Protein AF-0000000074070968 (afdb_homodimer)

Organism: Necator americanus (NCBI:txid51031)

Secondary structure (DSSP, 8-state):
---THHHHHHTS---HHHHHHHHHHT--STT-EEEHHHHHTT--HHHHHHHHHHHHHHHHTTSEEEEEEEEEPTTS-EEEEEEEEE-----TTTHHHHTTT-/---TTSTTGGGS---HHHHHHHHHHT--STT-EEEHHHHHTT--HHHHHHHHHHHHHHHHTTSEEEEEEEEEPTTS-EEEEEEEEE-----TTTHHHHHHH-

InterPro domains:
  IPR031737 Condensin-2 complex subunit H2, C-terminal [PF16858] (2-96)
  IPR031739 Condensin-2 complex subunit H2 [PTHR14324] (1-96)

Structure (mmCIF, N/CA/C/O backbone):
data_AF-0000000074070968-model_v1
#
loop_
_entity.id
_entity.type
_entity.pdbx_description
1 polymer 'Condensin-2 complex subunit H2 C-terminal domain-containing protein'
#
loop_
_atom_site.group_PDB
_atom_site.id
_atom_site.type_symbol
_atom_site.label_atom_id
_atom_site.label_alt_id
_atom_site.label_comp_id
_atom_site.label_asym_id
_atom_site.label_entity_id
_atom_site.label_seq_id
_atom_site.pdbx_PDB_ins_code
_atom_site.Cartn_x
_atom_site.Cartn_y
_atom_site.Cartn_z
_atom_site.occupancy
_atom_site.B_iso_or_equiv
_atom_site.auth_seq_id
_atom_site.auth_comp_id
_atom_site.auth_asym_id
_atom_site.auth_atom_id
_atom_site.pdbx_PDB_model_num
ATOM 1 N N . MET A 1 1 ? -12.898 3.393 -34.844 1 26.34 1 MET A N 1
ATOM 2 C CA . MET A 1 1 ? -13.328 2.547 -33.719 1 26.34 1 MET A CA 1
ATOM 3 C C . MET A 1 1 ? -12.344 2.633 -32.562 1 26.34 1 MET A C 1
ATOM 5 O O . MET A 1 1 ? -11.148 2.396 -32.75 1 26.34 1 MET A O 1
ATOM 9 N N . MET A 1 2 ? -12.32 3.494 -31.719 1 33.62 2 MET A N 1
ATOM 10 C CA . MET A 1 2 ? -11.414 3.818 -30.625 1 33.62 2 MET A CA 1
ATOM 11 C C . MET A 1 2 ? -11.266 2.633 -29.672 1 33.62 2 MET A C 1
ATOM 13 O O . MET A 1 2 ? -12.258 2.016 -29.281 1 33.62 2 MET A O 1
ATOM 17 N N . PRO A 1 3 ? -10.109 1.952 -29.594 1 37.28 3 PRO A N 1
ATOM 18 C CA . PRO A 1 3 ? -9.922 0.62 -29.016 1 37.28 3 PRO A CA 1
ATOM 19 C C . PRO A 1 3 ? -10.625 0.454 -27.672 1 37.28 3 PRO A C 1
ATOM 21 O O . PRO A 1 3 ? -10.453 1.28 -26.781 1 37.28 3 PRO A O 1
ATOM 24 N N . ILE A 1 4 ? -11.906 0.021 -27.469 1 40.94 4 ILE A N 1
ATOM 25 C CA . ILE A 1 4 ? -12.875 -0.498 -26.516 1 40.94 4 ILE A CA 1
ATOM 26 C C . ILE A 1 4 ? -12.156 -1.315 -2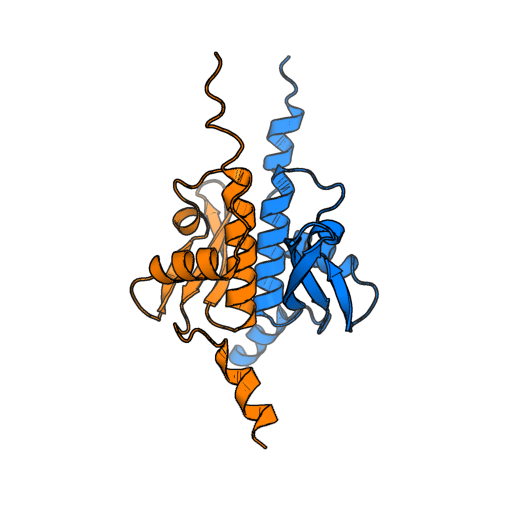5.438 1 40.94 4 ILE A C 1
ATOM 28 O O . ILE A 1 4 ? -12.711 -1.569 -24.375 1 40.94 4 ILE A O 1
ATOM 32 N N . LEU A 1 5 ? -11.031 -1.895 -25.781 1 39.75 5 LEU A N 1
ATOM 33 C CA . LEU A 1 5 ? -10.297 -2.811 -24.906 1 39.75 5 LEU A CA 1
ATOM 34 C C . LEU A 1 5 ? -9.859 -2.111 -23.625 1 39.75 5 LEU A C 1
ATOM 36 O O . LEU A 1 5 ? -9.727 -2.75 -22.578 1 39.75 5 LEU A O 1
ATOM 40 N N . GLU A 1 6 ? -9.422 -0.941 -23.734 1 42.16 6 GLU A N 1
ATOM 41 C CA . GLU A 1 6 ? -8.859 -0.286 -22.562 1 42.16 6 GLU A CA 1
ATOM 42 C C . GLU A 1 6 ? -9.906 -0.095 -21.484 1 42.16 6 GLU A C 1
ATOM 44 O O . GLU A 1 6 ? -9.57 0.005 -20.297 1 42.16 6 GLU A O 1
ATOM 49 N N . GLU A 1 7 ? -11.062 0.224 -21.75 1 42.75 7 GLU A N 1
ATOM 50 C CA . GLU A 1 7 ? -12.211 0.485 -20.891 1 42.75 7 GLU A CA 1
ATOM 51 C C . GLU A 1 7 ? -12.602 -0.761 -20.094 1 42.75 7 GLU A C 1
ATOM 53 O O . GLU A 1 7 ? -13.008 -0.664 -18.938 1 42.75 7 GLU A O 1
ATOM 58 N N . GLU A 1 8 ? -12.789 -1.863 -20.797 1 45.06 8 GLU A N 1
ATOM 59 C CA . GLU A 1 8 ? -13.266 -3.084 -20.156 1 45.06 8 GLU A CA 1
ATOM 60 C C . GLU A 1 8 ? -12.359 -3.494 -19.016 1 45.06 8 GLU A C 1
ATOM 62 O O . GLU A 1 8 ? -12.805 -4.129 -18.047 1 45.06 8 GLU A O 1
ATOM 67 N N . GLU A 1 9 ? -11.133 -3.371 -19.297 1 45.94 9 GLU A N 1
ATOM 68 C CA . GLU A 1 9 ? -10.109 -3.877 -18.406 1 45.94 9 GLU A CA 1
ATOM 69 C C . GLU A 1 9 ? -10.203 -3.217 -17.031 1 45.94 9 GLU A C 1
ATOM 71 O O . GLU A 1 9 ? -9.93 -3.852 -16.016 1 45.94 9 GLU A O 1
ATOM 76 N N . THR A 1 10 ? -10.422 -1.951 -17.047 1 49.44 10 THR A N 1
ATOM 77 C CA . THR A 1 10 ? -10.648 -1.318 -15.758 1 49.44 10 THR A CA 1
ATOM 78 C C . THR A 1 10 ? -11.898 -1.882 -15.086 1 49.44 10 THR A C 1
ATOM 80 O O . THR A 1 10 ? -12.109 -1.687 -13.891 1 49.44 10 THR A O 1
ATOM 83 N N . ARG A 1 11 ? -12.836 -2.404 -15.93 1 47.78 11 ARG A N 1
ATOM 84 C CA . ARG A 1 11 ? -14.117 -2.902 -15.445 1 47.78 11 ARG A CA 1
ATOM 85 C C . ARG A 1 11 ? -13.938 -4.156 -14.602 1 47.78 11 ARG A C 1
ATOM 87 O O . ARG A 1 11 ? -14.914 -4.738 -14.125 1 47.78 11 ARG A O 1
ATOM 94 N N . LYS A 1 12 ? -12.875 -4.797 -14.844 1 53.19 12 LYS A N 1
ATOM 95 C CA . LYS A 1 12 ? -12.867 -5.984 -13.992 1 53.19 12 LYS A CA 1
ATOM 96 C C . LYS A 1 12 ? -13.086 -5.617 -12.531 1 53.19 12 LYS A C 1
ATOM 98 O O . LYS A 1 12 ? -12.5 -4.652 -12.031 1 53.19 12 LYS A O 1
ATOM 103 N N . GLU A 1 13 ? -14.219 -6.02 -12.117 1 64.19 13 GLU A N 1
ATOM 104 C CA . GLU A 1 13 ? -14.539 -5.977 -10.695 1 64.19 13 GLU A CA 1
ATOM 105 C C . GLU A 1 13 ? -13.281 -6.117 -9.844 1 64.19 13 GLU A C 1
ATOM 107 O O . GLU A 1 13 ? -12.414 -6.941 -10.141 1 64.19 13 GLU A O 1
ATOM 112 N N . PHE A 1 14 ? -12.859 -5.004 -9.414 1 74.19 14 PHE A N 1
ATOM 113 C CA . PHE A 1 14 ? -11.719 -5.016 -8.508 1 74.19 14 PHE A CA 1
ATOM 114 C C . PHE A 1 14 ? -11.984 -5.918 -7.312 1 74.19 14 PHE A C 1
ATOM 116 O O . PHE A 1 14 ? -12.938 -5.691 -6.562 1 74.19 14 PHE A O 1
ATOM 123 N N . ASP A 1 15 ? -11.359 -7.148 -7.418 1 81.06 15 ASP A N 1
ATOM 124 C CA . ASP A 1 15 ? -11.383 -8.062 -6.281 1 81.06 15 ASP A CA 1
ATOM 125 C C . ASP A 1 15 ? -10.031 -8.078 -5.562 1 81.06 15 ASP A C 1
ATOM 127 O O . ASP A 1 15 ? -9.047 -8.602 -6.09 1 81.06 15 ASP A O 1
ATOM 131 N N . ILE A 1 16 ? -9.93 -7.52 -4.383 1 83.81 16 ILE A N 1
ATOM 132 C CA . ILE A 1 16 ? -8.695 -7.375 -3.629 1 83.81 16 ILE A CA 1
ATOM 133 C C . ILE A 1 16 ? -8.172 -8.75 -3.215 1 83.81 16 ILE A C 1
ATOM 135 O O . ILE A 1 16 ? -6.973 -8.922 -2.98 1 83.81 16 ILE A O 1
ATOM 139 N N . HIS A 1 17 ? -9.062 -9.742 -3.127 1 84.19 17 HIS A N 1
ATOM 140 C CA . HIS A 1 17 ? -8.625 -11.086 -2.764 1 84.19 17 HIS A CA 1
ATOM 141 C C . HIS A 1 17 ? -7.863 -11.75 -3.91 1 84.19 17 HIS A C 1
ATOM 143 O O . HIS A 1 17 ? -6.879 -12.461 -3.684 1 84.19 17 HIS A O 1
ATOM 149 N N . GLU A 1 18 ? -8.383 -11.453 -5.07 1 87.88 18 GLU A N 1
ATOM 150 C CA . GLU A 1 18 ? -7.695 -12 -6.238 1 87.88 18 GLU A CA 1
ATOM 151 C C . GLU A 1 18 ? -6.281 -11.438 -6.355 1 87.88 18 GLU A C 1
ATOM 153 O O . GLU A 1 18 ? -5.324 -12.188 -6.562 1 87.88 18 GLU A O 1
ATOM 158 N N . TYR A 1 19 ? -6.168 -10.164 -6.285 1 90.06 19 TYR A N 1
ATOM 159 C CA . TYR A 1 19 ? -4.859 -9.523 -6.344 1 90.06 19 TYR A CA 1
ATOM 160 C C . TYR A 1 19 ? -3.975 -9.984 -5.195 1 90.06 19 TYR A C 1
ATOM 162 O O . TYR A 1 19 ? -2.77 -10.18 -5.371 1 90.06 19 TYR A O 1
ATOM 170 N N . GLY A 1 20 ? -4.582 -10.148 -4.008 1 91.81 20 GLY A N 1
ATOM 171 C CA . GLY A 1 20 ? -3.846 -10.68 -2.873 1 91.81 20 GLY A CA 1
ATOM 172 C C . GLY A 1 20 ? -3.291 -12.07 -3.117 1 91.81 20 GLY A C 1
ATOM 173 O O . GLY A 1 20 ? -2.135 -12.352 -2.793 1 91.81 20 GLY A O 1
ATOM 174 N N . ASP A 1 21 ? -4.137 -12.867 -3.711 1 91.94 21 ASP A N 1
ATOM 175 C CA . ASP A 1 21 ? -3.717 -14.227 -4.043 1 91.94 21 ASP A CA 1
ATOM 176 C C . ASP A 1 21 ? -2.553 -14.219 -5.027 1 91.94 21 ASP A C 1
ATOM 178 O O . ASP A 1 21 ? -1.603 -14.992 -4.883 1 91.94 21 ASP A O 1
ATOM 182 N N . GLU A 1 22 ? -2.682 -13.352 -5.969 1 92.75 22 GLU A N 1
ATOM 183 C CA . GLU A 1 22 ? -1.611 -13.234 -6.953 1 92.75 22 GLU A CA 1
ATOM 184 C C . GLU A 1 22 ? -0.299 -12.812 -6.301 1 92.75 22 GLU A C 1
ATOM 186 O O . GLU A 1 22 ? 0.757 -13.375 -6.594 1 92.75 22 GLU A O 1
ATOM 191 N N . LEU A 1 23 ? -0.361 -11.859 -5.445 1 94.31 23 LEU A N 1
ATOM 192 C CA . LEU A 1 23 ? 0.825 -11.391 -4.734 1 94.31 23 LEU A CA 1
ATOM 193 C C . LEU A 1 23 ? 1.435 -12.516 -3.9 1 94.31 23 LEU A C 1
ATOM 195 O O . LEU A 1 23 ? 2.65 -12.719 -3.922 1 94.31 23 LEU A O 1
ATOM 199 N N . LEU A 1 24 ? 0.559 -13.203 -3.223 1 94.44 24 LEU A N 1
ATOM 200 C CA . LEU A 1 24 ? 1.008 -14.305 -2.379 1 94.44 24 LEU A CA 1
ATOM 201 C C . LEU A 1 24 ? 1.73 -15.367 -3.207 1 94.44 24 LEU A C 1
ATOM 203 O O . LEU A 1 24 ? 2.756 -15.898 -2.779 1 94.44 24 LEU A O 1
ATOM 207 N N . ASN A 1 25 ? 1.224 -15.547 -4.367 1 94.62 25 ASN A N 1
ATOM 208 C CA . ASN A 1 25 ? 1.761 -16.578 -5.242 1 94.62 25 ASN A CA 1
ATOM 209 C C . ASN A 1 25 ? 3.105 -16.172 -5.836 1 94.62 25 ASN A C 1
ATOM 211 O O . ASN A 1 25 ? 3.83 -17.016 -6.371 1 94.62 25 ASN A O 1
ATOM 215 N N . MET A 1 26 ? 3.428 -14.961 -5.758 1 95 26 MET A N 1
ATOM 216 C CA . MET A 1 26 ? 4.723 -14.492 -6.242 1 95 26 MET A CA 1
ATOM 217 C C . MET A 1 26 ? 5.84 -14.898 -5.289 1 95 26 MET A C 1
ATOM 219 O O . MET A 1 26 ? 7.016 -14.883 -5.66 1 95 26 MET A O 1
ATOM 223 N N . PHE A 1 27 ? 5.402 -15.172 -4.129 1 95.88 27 PHE A N 1
ATOM 224 C CA . PHE A 1 27 ? 6.363 -15.672 -3.152 1 95.88 27 PHE A CA 1
ATOM 225 C C . PHE A 1 27 ? 6.414 -17.188 -3.17 1 95.88 27 PHE A C 1
ATOM 227 O O . PHE A 1 27 ? 5.375 -17.859 -3.24 1 95.88 27 PHE A O 1
ATOM 234 N N . LYS A 1 28 ? 7.57 -17.719 -3.088 1 95.5 28 LYS A N 1
ATOM 235 C CA . LYS A 1 28 ? 7.734 -19.172 -3.141 1 95.5 28 LYS A CA 1
ATOM 236 C C . LYS A 1 28 ? 7.605 -19.781 -1.75 1 95.5 28 LYS A C 1
ATOM 238 O O . LYS A 1 28 ? 7.043 -20.875 -1.597 1 95.5 28 LYS A O 1
ATOM 243 N N . GLU A 1 29 ? 8.203 -19.078 -0.77 1 95.62 29 GLU A N 1
ATOM 244 C CA . GLU A 1 29 ? 8.195 -19.594 0.593 1 95.62 29 GLU A CA 1
ATOM 245 C C . GLU A 1 29 ? 8.156 -18.469 1.619 1 95.62 29 GLU A C 1
ATOM 247 O O . GLU A 1 29 ? 8.523 -17.328 1.314 1 95.62 29 GLU A O 1
ATOM 252 N N . VAL A 1 30 ? 7.652 -18.875 2.789 1 94.75 30 VAL A N 1
ATOM 253 C CA . VAL A 1 30 ? 7.652 -17.953 3.914 1 94.75 30 VAL A CA 1
ATOM 254 C C . VAL A 1 30 ? 9.078 -17.5 4.215 1 94.75 30 VAL A C 1
ATOM 256 O O . VAL A 1 30 ? 10.008 -18.312 4.211 1 94.75 30 VAL A O 1
ATOM 259 N N . GLY A 1 31 ? 9.297 -16.203 4.438 1 96.62 31 GLY A N 1
ATOM 260 C CA . GLY A 1 31 ? 10.617 -15.648 4.684 1 96.62 31 GLY A CA 1
ATOM 261 C C . GLY A 1 31 ? 11.258 -15.039 3.447 1 96.62 31 GLY A C 1
ATOM 262 O O . GLY A 1 31 ? 12.266 -14.352 3.539 1 96.62 31 GLY A O 1
ATOM 263 N N . GLU A 1 32 ? 10.695 -15.375 2.336 1 97.62 32 GLU A N 1
ATOM 264 C CA . GLU A 1 32 ? 11.211 -14.82 1.089 1 97.62 32 GLU A CA 1
ATOM 265 C C . GLU A 1 32 ? 11.023 -13.305 1.036 1 97.62 32 GLU A C 1
ATOM 267 O O . GLU A 1 32 ? 9.984 -12.789 1.455 1 97.62 32 GLU A O 1
ATOM 272 N N . VAL A 1 33 ? 12.062 -12.648 0.551 1 97 33 VAL A N 1
ATOM 273 C CA . VAL A 1 33 ? 12.039 -11.195 0.463 1 97 33 VAL A CA 1
ATOM 274 C C . VAL A 1 33 ? 12.008 -10.766 -1.002 1 97 33 VAL A C 1
ATOM 276 O O . VAL A 1 33 ? 12.758 -11.297 -1.826 1 97 33 VAL A O 1
ATOM 279 N N . LYS A 1 34 ? 11.148 -9.852 -1.351 1 96.56 34 LYS A N 1
ATOM 280 C CA . LYS A 1 34 ? 11.07 -9.234 -2.672 1 96.56 34 LYS A CA 1
ATOM 281 C C . LYS A 1 34 ? 10.906 -7.719 -2.564 1 96.56 34 LYS A C 1
ATOM 283 O O . LYS A 1 34 ? 10.398 -7.215 -1.563 1 96.56 34 LYS A O 1
ATOM 288 N N . THR A 1 35 ? 11.375 -7.102 -3.59 1 93.75 35 THR A N 1
ATOM 289 C CA . THR A 1 35 ? 11.164 -5.656 -3.633 1 93.75 35 THR A CA 1
ATOM 290 C C . THR A 1 35 ? 9.812 -5.324 -4.266 1 93.75 35 THR A C 1
ATOM 292 O O . THR A 1 35 ? 9.258 -6.133 -5.012 1 93.75 35 THR A O 1
ATOM 295 N N . ILE A 1 36 ? 9.359 -4.129 -3.971 1 92.56 36 ILE A N 1
ATOM 296 C CA . ILE A 1 36 ? 8.109 -3.68 -4.578 1 92.56 36 ILE A CA 1
ATOM 297 C C . ILE A 1 36 ? 8.258 -3.637 -6.098 1 92.56 36 ILE A C 1
ATOM 299 O O . ILE A 1 36 ? 7.32 -3.949 -6.832 1 92.56 36 ILE A O 1
ATOM 303 N N . ASP A 1 37 ? 9.43 -3.32 -6.555 1 89.94 37 ASP A N 1
ATOM 304 C CA . ASP A 1 37 ? 9.688 -3.283 -7.988 1 89.94 37 ASP A CA 1
ATOM 305 C C . ASP A 1 37 ? 9.508 -4.664 -8.617 1 89.94 37 ASP A C 1
ATOM 307 O O . ASP A 1 37 ? 8.945 -4.793 -9.703 1 89.94 37 ASP A O 1
ATOM 311 N N . GLU A 1 38 ? 10 -5.672 -7.98 1 93.81 38 GLU A N 1
ATOM 312 C CA . GLU A 1 38 ? 9.859 -7.047 -8.453 1 93.81 38 GLU A CA 1
ATOM 313 C C . GLU A 1 38 ? 8.398 -7.48 -8.453 1 93.81 38 GLU A C 1
ATOM 315 O O . GLU A 1 38 ? 7.945 -8.148 -9.391 1 93.81 38 GLU A O 1
ATOM 320 N N . LEU A 1 39 ? 7.684 -7.07 -7.457 1 94.81 39 LEU A N 1
ATOM 321 C CA . LEU A 1 39 ? 6.289 -7.461 -7.312 1 94.81 39 LEU A CA 1
ATOM 322 C C . LEU A 1 39 ? 5.418 -6.781 -8.367 1 94.81 39 LEU A C 1
ATOM 324 O O . LEU A 1 39 ? 4.422 -7.352 -8.812 1 94.81 39 LEU A O 1
ATOM 328 N N . MET A 1 40 ? 5.875 -5.582 -8.82 1 93.5 40 MET A N 1
ATOM 329 C CA . MET A 1 40 ? 5.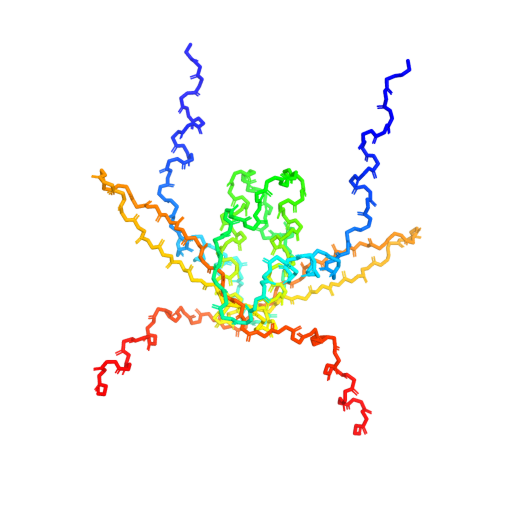078 -4.809 -9.773 1 93.5 40 MET A CA 1
ATOM 330 C C . MET A 1 40 ? 5.594 -5 -11.195 1 93.5 40 MET A C 1
ATOM 332 O O . MET A 1 40 ? 5.055 -4.414 -12.133 1 93.5 40 MET A O 1
ATOM 336 N N . GLU A 1 41 ? 6.547 -5.789 -11.359 1 92.94 41 GLU A N 1
ATOM 337 C CA . GLU A 1 41 ? 7.176 -5.949 -12.664 1 92.94 41 GLU A CA 1
ATOM 338 C C . GLU A 1 41 ? 6.191 -6.531 -13.68 1 92.94 41 GLU A C 1
ATOM 340 O O . GLU A 1 41 ? 5.508 -7.516 -13.398 1 92.94 41 GLU A O 1
ATOM 345 N N . GLY A 1 42 ? 6.09 -5.848 -14.844 1 90.19 42 GLY A N 1
ATOM 346 C CA . GLY A 1 42 ? 5.297 -6.371 -15.945 1 90.19 42 GLY A CA 1
ATOM 347 C C . GLY A 1 42 ? 3.812 -6.098 -15.789 1 90.19 42 GLY A C 1
ATOM 348 O O . GLY A 1 42 ? 3.006 -6.543 -16.609 1 90.19 42 GLY A O 1
ATOM 349 N N . ARG A 1 43 ? 3.424 -5.375 -14.812 1 87.94 43 ARG A N 1
ATOM 350 C CA . ARG A 1 43 ? 2.01 -5.09 -14.578 1 87.94 43 ARG A CA 1
ATOM 351 C C . ARG A 1 43 ? 1.591 -3.801 -15.281 1 87.94 43 ARG A C 1
ATOM 353 O O . ARG A 1 43 ? 2.406 -2.896 -15.469 1 87.94 43 ARG A O 1
ATOM 360 N N . LYS A 1 44 ? 0.405 -3.824 -15.562 1 86.19 44 LYS A N 1
ATOM 361 C CA . LYS A 1 44 ? -0.14 -2.609 -16.156 1 86.19 44 LYS A CA 1
ATOM 362 C C . LYS A 1 44 ? -0.24 -1.486 -15.133 1 86.19 44 LYS A C 1
ATOM 364 O O . LYS A 1 44 ? -0.488 -1.741 -13.953 1 86.19 44 LYS A O 1
ATOM 369 N N . ARG A 1 45 ? -0.08 -0.337 -15.547 1 81.19 45 ARG A N 1
ATOM 370 C CA . ARG A 1 45 ? -0.063 0.842 -14.688 1 81.19 45 ARG A CA 1
ATOM 371 C C . ARG A 1 45 ? -1.329 0.919 -13.836 1 81.19 45 ARG A C 1
ATOM 373 O O . ARG A 1 45 ? -1.273 1.271 -12.656 1 81.19 45 ARG A O 1
ATOM 380 N N . TYR A 1 46 ? -2.445 0.548 -14.5 1 79.12 46 TYR A N 1
ATOM 381 C CA . TYR A 1 46 ? -3.707 0.683 -13.781 1 79.12 46 TYR A CA 1
ATOM 382 C C . TYR A 1 46 ? -3.854 -0.408 -12.727 1 79.12 46 TYR A C 1
ATOM 384 O O . TYR A 1 46 ? -4.676 -0.294 -11.812 1 79.12 46 TYR A O 1
ATOM 392 N N . GLU A 1 47 ? -3.023 -1.426 -12.8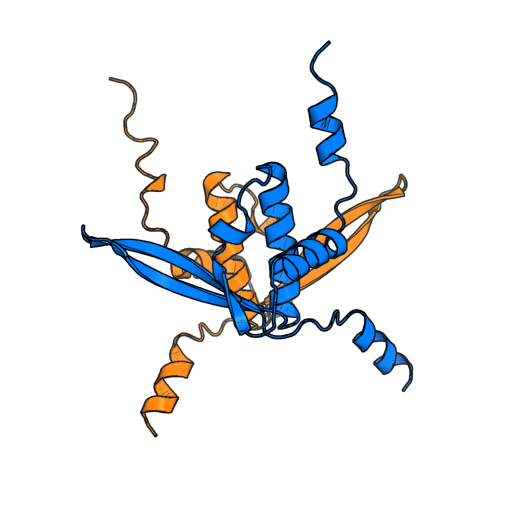12 1 86.5 47 GLU A N 1
ATOM 393 C CA . GLU A 1 47 ? -3.082 -2.529 -11.852 1 86.5 47 GLU A CA 1
ATOM 394 C C . GLU A 1 47 ? -2.193 -2.26 -10.641 1 86.5 47 GLU A C 1
ATOM 396 O O . GLU A 1 47 ? -2.377 -2.863 -9.586 1 86.5 47 GLU A O 1
ATOM 401 N N . ILE A 1 48 ? -1.332 -1.364 -10.828 1 88.75 48 ILE A N 1
ATOM 402 C CA . ILE A 1 48 ? -0.332 -1.114 -9.797 1 88.75 48 ILE A CA 1
ATOM 403 C C . ILE A 1 48 ? -1.022 -0.688 -8.5 1 88.75 48 ILE A C 1
ATOM 405 O O . ILE A 1 48 ? -0.744 -1.235 -7.43 1 88.75 48 ILE A O 1
ATOM 409 N N . SER A 1 49 ? -1.953 0.195 -8.562 1 88.38 49 SER A N 1
ATOM 410 C CA . SER A 1 49 ? -2.658 0.644 -7.363 1 88.38 49 SER A CA 1
ATOM 411 C C . SER A 1 49 ? -3.447 -0.496 -6.727 1 88.38 49 SER A C 1
ATOM 413 O O . SER A 1 49 ? -3.559 -0.57 -5.5 1 88.38 49 SER A O 1
ATOM 415 N N . ARG A 1 50 ? -3.938 -1.411 -7.625 1 87.25 50 ARG A N 1
ATOM 416 C CA . ARG A 1 50 ? -4.684 -2.564 -7.133 1 87.25 50 ARG A CA 1
ATOM 417 C C . ARG A 1 50 ? -3.779 -3.51 -6.348 1 87.25 50 ARG A C 1
ATOM 419 O O . ARG A 1 50 ? -4.156 -3.996 -5.281 1 87.25 50 ARG A O 1
ATOM 426 N N . TYR A 1 51 ? -2.627 -3.682 -6.793 1 91.62 51 TYR A N 1
ATOM 427 C CA . TYR A 1 51 ? -1.65 -4.516 -6.105 1 91.62 51 TYR A CA 1
ATOM 428 C C . TYR A 1 51 ? -1.203 -3.871 -4.801 1 91.62 51 TYR A C 1
ATOM 430 O O . TYR A 1 51 ? -1.03 -4.555 -3.787 1 91.62 51 TYR A O 1
ATOM 438 N N . PHE A 1 52 ? -1.106 -2.635 -4.836 1 91.94 52 PHE A N 1
ATOM 439 C CA . PHE A 1 52 ? -0.751 -1.932 -3.609 1 91.94 52 PHE A CA 1
ATOM 440 C C . PHE A 1 52 ? -1.849 -2.082 -2.564 1 91.94 52 PHE A C 1
ATOM 442 O O . PHE A 1 52 ? -1.565 -2.332 -1.391 1 91.94 52 PHE A O 1
ATOM 449 N N . LEU A 1 53 ? -3.1 -1.965 -2.969 1 90.5 53 LEU A N 1
ATOM 450 C CA . LEU A 1 53 ? -4.223 -2.141 -2.055 1 90.5 53 LEU A CA 1
ATOM 451 C C . LEU A 1 53 ? -4.227 -3.545 -1.461 1 90.5 53 LEU A C 1
ATOM 453 O O . LEU A 1 53 ? -4.445 -3.715 -0.259 1 90.5 53 LEU A O 1
ATOM 457 N N . ALA A 1 54 ? -3.955 -4.457 -2.301 1 93.06 54 ALA A N 1
ATOM 458 C CA . ALA A 1 54 ? -3.869 -5.84 -1.838 1 93.06 54 ALA A CA 1
ATOM 459 C C . ALA A 1 54 ? -2.719 -6.016 -0.849 1 93.06 54 ALA A C 1
ATOM 461 O O . ALA A 1 54 ? -2.871 -6.684 0.175 1 93.06 54 ALA A O 1
ATOM 462 N N . CYS A 1 55 ? -1.598 -5.406 -1.101 1 94.88 55 CYS A N 1
ATOM 463 C CA . CYS A 1 55 ? -0.443 -5.469 -0.213 1 94.88 55 CYS A CA 1
ATOM 464 C C . CYS A 1 55 ? -0.763 -4.848 1.142 1 94.88 55 CYS A C 1
ATOM 466 O O . CYS A 1 55 ? -0.34 -5.359 2.18 1 94.88 55 CYS A O 1
ATOM 468 N N . LEU A 1 56 ? -1.477 -3.814 1.058 1 93.25 56 LEU A N 1
ATOM 469 C CA . LEU A 1 56 ? -1.92 -3.15 2.279 1 93.25 56 LEU A CA 1
ATOM 470 C C . LEU A 1 56 ? -2.732 -4.102 3.15 1 93.25 56 LEU A C 1
ATOM 472 O O . LEU A 1 56 ? -2.502 -4.195 4.359 1 93.25 56 LEU A O 1
ATOM 476 N N . MET A 1 57 ? -3.576 -4.805 2.541 1 90.94 57 MET A N 1
ATOM 477 C CA . MET A 1 57 ? -4.391 -5.785 3.26 1 90.94 57 MET A CA 1
ATOM 478 C C . MET A 1 57 ? -3.518 -6.887 3.854 1 90.94 57 MET A C 1
ATOM 480 O O . MET A 1 57 ? -3.717 -7.289 5 1 90.94 57 MET A O 1
ATOM 484 N N . MET A 1 58 ? -2.572 -7.258 3.113 1 92.88 58 MET A N 1
ATOM 485 C CA . MET A 1 58 ? -1.656 -8.305 3.562 1 92.88 58 MET A CA 1
ATOM 486 C C . MET A 1 58 ? -0.797 -7.812 4.723 1 92.88 58 MET A C 1
ATOM 488 O O . MET A 1 58 ? -0.496 -8.578 5.645 1 92.88 58 MET A O 1
ATOM 492 N N . ALA A 1 59 ? -0.38 -6.609 4.633 1 93.69 59 ALA A N 1
ATOM 493 C CA . ALA A 1 59 ? 0.382 -6.012 5.727 1 93.69 59 ALA A CA 1
ATOM 494 C C . ALA A 1 59 ? -0.469 -5.895 6.988 1 93.69 59 ALA A C 1
ATOM 496 O O . ALA A 1 59 ? 0.007 -6.164 8.094 1 93.69 59 ALA A O 1
ATOM 497 N N . ASN A 1 60 ? -1.685 -5.586 6.789 1 90.25 60 ASN A N 1
ATOM 498 C CA . ASN A 1 60 ? -2.633 -5.434 7.887 1 90.25 60 ASN A CA 1
ATOM 499 C C . ASN A 1 60 ? -2.859 -6.75 8.617 1 90.25 60 ASN A C 1
ATOM 501 O O . ASN A 1 60 ? -3.002 -6.766 9.844 1 90.25 60 ASN A O 1
ATOM 505 N N . THR A 1 61 ? -2.885 -7.766 7.883 1 88.62 61 THR A N 1
ATOM 506 C CA . THR A 1 61 ? -3.125 -9.086 8.461 1 88.62 61 THR A CA 1
ATOM 507 C C . THR A 1 61 ? -1.808 -9.758 8.828 1 88.62 61 THR A C 1
ATOM 509 O O . THR A 1 61 ? -1.786 -10.945 9.172 1 88.62 61 THR A O 1
ATOM 512 N N . TYR A 1 62 ? -0.744 -9.031 8.664 1 91.12 62 TYR A N 1
ATOM 513 C CA . TYR A 1 62 ? 0.603 -9.453 9.031 1 91.12 62 TYR A CA 1
ATOM 514 C C . TYR A 1 62 ? 1.053 -10.633 8.18 1 91.12 62 TYR A C 1
ATOM 516 O O . TYR A 1 62 ? 1.777 -11.508 8.656 1 91.12 62 TYR A O 1
ATOM 524 N N . ASN A 1 63 ? 0.608 -10.688 6.996 1 94.06 63 ASN A N 1
ATOM 525 C CA . ASN A 1 63 ? 1.097 -11.688 6.051 1 94.06 63 ASN A CA 1
ATOM 526 C C . ASN A 1 63 ? 2.459 -11.297 5.484 1 94.06 63 ASN A C 1
ATOM 528 O O . ASN A 1 63 ? 3.256 -12.172 5.125 1 94.06 63 ASN A O 1
ATOM 532 N N . VAL A 1 64 ? 2.666 -9.992 5.492 1 95.81 64 VAL A N 1
ATOM 533 C CA . VAL A 1 64 ? 3.932 -9.516 4.941 1 95.81 64 VAL A CA 1
ATOM 534 C C . VAL A 1 64 ? 4.5 -8.414 5.836 1 95.81 64 VAL A C 1
ATOM 536 O O . VAL A 1 64 ? 3.76 -7.762 6.574 1 95.81 64 VAL A O 1
ATOM 539 N N . LYS A 1 65 ? 5.754 -8.336 5.832 1 95.25 65 LYS A N 1
ATOM 540 C CA . LYS A 1 65 ? 6.484 -7.23 6.445 1 95.25 65 LYS A CA 1
ATOM 541 C C . LYS A 1 65 ? 7.125 -6.34 5.383 1 95.25 65 LYS A C 1
ATOM 543 O O . LYS A 1 65 ? 7.707 -6.84 4.418 1 95.25 65 LYS A O 1
ATOM 548 N N . VAL A 1 66 ? 6.918 -5.059 5.559 1 93.25 66 VAL A N 1
ATOM 549 C CA . VAL A 1 66 ? 7.473 -4.098 4.613 1 93.25 66 VAL A CA 1
ATOM 550 C C . VAL A 1 66 ? 8.547 -3.256 5.301 1 93.25 66 VAL A C 1
ATOM 552 O O . VAL A 1 66 ? 8.32 -2.717 6.387 1 93.25 66 VAL A O 1
ATOM 555 N N . GLU A 1 67 ? 9.656 -3.186 4.703 1 91.12 67 GLU A N 1
ATOM 556 C CA . GLU A 1 67 ? 10.773 -2.412 5.23 1 91.12 67 GLU A CA 1
ATOM 557 C C . GLU A 1 67 ? 11.383 -1.523 4.148 1 91.12 67 GLU A C 1
ATOM 559 O O . GLU A 1 67 ? 11.422 -1.9 2.977 1 91.12 67 GLU A O 1
ATOM 564 N N . ASP A 1 68 ? 11.641 -0.341 4.621 1 86.94 68 ASP A N 1
ATOM 565 C CA . ASP A 1 68 ? 12.336 0.588 3.732 1 86.94 68 ASP A CA 1
ATOM 566 C C . ASP A 1 68 ? 13.844 0.463 3.881 1 86.94 68 ASP A C 1
ATOM 568 O O . ASP A 1 68 ? 14.367 0.44 4.996 1 86.94 68 ASP A O 1
ATOM 572 N N . GLU A 1 69 ? 14.438 0.203 2.781 1 80.94 69 GLU A N 1
ATOM 573 C CA . GLU A 1 69 ? 15.898 0.163 2.77 1 80.94 69 GLU A CA 1
ATOM 574 C C . GLU A 1 69 ? 16.469 1.323 1.964 1 80.94 69 GLU A C 1
ATOM 576 O O . GLU A 1 69 ? 16.125 1.515 0.799 1 80.94 69 GLU A O 1
ATOM 581 N N . VAL A 1 70 ? 17.172 2.188 2.699 1 75.56 70 VAL A N 1
ATOM 582 C CA . VAL A 1 70 ? 17.828 3.303 2.025 1 75.56 70 VAL A CA 1
ATOM 583 C C . VAL A 1 70 ? 19.219 2.881 1.565 1 75.56 70 VAL A C 1
ATOM 585 O O . VAL A 1 70 ? 20.031 2.441 2.375 1 75.56 70 VAL A O 1
ATOM 588 N N . ARG A 1 71 ? 19.219 2.686 0.294 1 72.38 71 ARG A N 1
ATOM 589 C CA . ARG A 1 71 ? 20.531 2.377 -0.255 1 72.38 71 ARG A CA 1
ATOM 590 C C . ARG A 1 71 ? 21.125 3.594 -0.952 1 72.38 71 ARG A C 1
ATOM 592 O O . ARG A 1 71 ? 20.406 4.414 -1.517 1 72.38 71 ARG A O 1
ATOM 599 N N . THR A 1 72 ? 22.219 3.898 -0.557 1 71.44 72 THR A N 1
ATOM 600 C CA . THR A 1 72 ? 22.922 4.988 -1.225 1 71.44 72 THR A CA 1
ATOM 601 C C . THR A 1 72 ? 23.656 4.484 -2.457 1 71.44 72 THR A C 1
ATOM 603 O O . THR A 1 72 ? 24.328 3.441 -2.408 1 71.44 72 THR A O 1
ATOM 606 N N . ASP A 1 73 ? 23.172 5.023 -3.504 1 68.38 73 ASP A N 1
ATOM 607 C CA . ASP A 1 73 ? 23.938 4.602 -4.68 1 68.38 73 ASP A CA 1
ATOM 608 C C . ASP A 1 73 ? 25.328 5.238 -4.695 1 68.38 73 ASP A C 1
ATOM 610 O O . ASP A 1 73 ? 25.703 5.934 -3.754 1 68.38 73 ASP A O 1
ATOM 614 N N . GLY A 1 74 ? 26.078 4.707 -5.664 1 66.5 74 GLY A N 1
ATOM 615 C CA . GLY A 1 74 ? 27.469 5.098 -5.801 1 66.5 74 GLY A CA 1
ATOM 616 C C . GLY A 1 74 ? 27.672 6.602 -5.867 1 66.5 74 GLY A C 1
ATOM 617 O O . GLY A 1 74 ? 28.766 7.102 -5.637 1 66.5 74 GLY A O 1
ATOM 618 N N . VAL A 1 75 ? 26.656 7.352 -6.125 1 69.75 75 VAL A N 1
ATOM 619 C CA . VAL A 1 75 ? 26.844 8.789 -6.266 1 69.75 75 VAL A CA 1
ATOM 620 C C . VAL A 1 75 ? 26.188 9.516 -5.094 1 69.75 75 VAL A C 1
ATOM 622 O O . VAL A 1 75 ? 26.031 10.742 -5.125 1 69.75 75 VAL A O 1
ATOM 625 N N . GLY A 1 76 ? 25.75 8.828 -4.188 1 66.69 76 GLY A N 1
ATOM 626 C CA . GLY A 1 76 ? 25.25 9.445 -2.975 1 66.69 76 GLY A CA 1
ATOM 627 C C . GLY A 1 76 ? 23.734 9.594 -2.963 1 66.69 76 GLY A C 1
ATOM 628 O O . GLY A 1 76 ? 23.172 10.148 -2.018 1 66.69 76 GLY A O 1
ATOM 629 N N . ARG A 1 77 ? 23.203 9.094 -4.082 1 66.56 77 ARG A N 1
ATOM 630 C CA . ARG A 1 77 ? 21.75 9.18 -4.105 1 66.56 77 ARG A CA 1
ATOM 631 C C . ARG A 1 77 ? 21.109 8.047 -3.307 1 66.56 77 ARG A C 1
ATOM 633 O O . ARG A 1 77 ? 21.531 6.895 -3.418 1 66.56 77 ARG A O 1
ATOM 640 N N . GLN A 1 78 ? 20.312 8.547 -2.408 1 65.19 78 GLN A N 1
ATOM 641 C CA . GLN A 1 78 ? 19.594 7.555 -1.612 1 65.19 78 GLN A CA 1
ATOM 642 C C . GLN A 1 78 ? 18.484 6.906 -2.42 1 65.19 78 GLN A C 1
ATOM 644 O O . GLN A 1 78 ? 17.625 7.602 -2.986 1 65.19 78 GLN A O 1
ATOM 649 N N . LEU A 1 79 ? 18.703 5.613 -2.744 1 66.25 79 LEU A N 1
ATOM 650 C CA . LEU A 1 79 ? 17.656 4.828 -3.396 1 66.25 79 LEU A CA 1
ATOM 651 C C . LEU A 1 79 ? 16.781 4.125 -2.365 1 66.25 79 LEU A C 1
ATOM 653 O O . LEU A 1 79 ? 17.297 3.49 -1.439 1 66.25 79 LEU A O 1
ATOM 657 N N . ASN A 1 80 ? 15.594 4.688 -2.271 1 68.88 80 ASN A N 1
ATOM 658 C CA . ASN A 1 80 ? 14.68 4.016 -1.355 1 68.88 80 ASN A CA 1
ATOM 659 C C . ASN A 1 80 ? 14.039 2.791 -2.002 1 68.88 80 ASN A C 1
ATOM 661 O O . ASN A 1 80 ? 13.414 2.893 -3.061 1 68.88 80 ASN A O 1
ATOM 665 N N . THR A 1 81 ? 14.562 1.651 -1.48 1 79.25 81 THR A N 1
ATOM 666 C CA . THR A 1 81 ? 13.984 0.398 -1.954 1 79.25 81 THR A CA 1
ATOM 667 C C . THR A 1 81 ? 13.078 -0.214 -0.894 1 79.25 81 THR A C 1
ATOM 669 O O . THR A 1 81 ? 13.461 -0.333 0.271 1 79.25 81 THR A O 1
ATOM 672 N N . MET A 1 82 ? 11.867 -0.437 -1.311 1 88.75 82 MET A N 1
ATOM 673 C CA . MET A 1 82 ? 10.953 -1.086 -0.374 1 88.75 82 MET A CA 1
ATOM 674 C C . MET A 1 82 ? 11 -2.602 -0.534 1 88.75 82 MET A C 1
ATOM 676 O O . MET A 1 82 ? 10.805 -3.119 -1.636 1 88.75 82 MET A O 1
ATOM 680 N N . ARG A 1 83 ? 11.297 -3.291 0.628 1 94.25 83 ARG A N 1
ATOM 681 C CA . ARG A 1 83 ? 11.352 -4.75 0.667 1 94.25 83 ARG A CA 1
ATOM 682 C C . ARG A 1 83 ? 10.117 -5.324 1.357 1 94.25 83 ARG A C 1
ATOM 684 O O . ARG A 1 83 ? 9.688 -4.812 2.393 1 94.25 83 ARG A O 1
ATOM 691 N N . VAL A 1 84 ? 9.617 -6.379 0.728 1 96.44 84 VAL A N 1
ATOM 692 C CA . VAL A 1 84 ? 8.453 -7.082 1.256 1 96.44 84 VAL A CA 1
ATOM 693 C C . VAL A 1 84 ? 8.836 -8.523 1.61 1 96.44 84 VAL A C 1
ATOM 695 O O . VAL A 1 84 ? 9.344 -9.258 0.765 1 96.44 84 VAL A O 1
ATOM 698 N N . THR A 1 85 ? 8.656 -8.852 2.887 1 97.06 85 THR A N 1
ATOM 699 C CA . THR A 1 85 ? 8.945 -10.195 3.369 1 97.06 85 THR A CA 1
ATOM 700 C C . THR A 1 85 ? 7.656 -10.961 3.664 1 97.06 85 THR A C 1
ATOM 702 O O . THR A 1 85 ? 6.781 -10.453 4.367 1 97.06 85 THR A O 1
ATOM 705 N N . LEU A 1 86 ? 7.57 -12.141 3.109 1 97.06 86 LEU A N 1
ATOM 706 C CA . LEU A 1 86 ? 6.418 -12.977 3.418 1 97.06 86 LEU A CA 1
ATOM 707 C C . LEU A 1 86 ? 6.543 -13.586 4.812 1 97.06 86 LEU A C 1
ATOM 709 O O . LEU A 1 86 ? 7.508 -14.289 5.102 1 97.06 86 LEU A O 1
ATOM 713 N N . LEU A 1 87 ? 5.598 -13.328 5.625 1 96 87 LEU A N 1
ATOM 714 C CA . LEU A 1 87 ? 5.648 -13.812 7 1 96 87 LEU A CA 1
ATOM 715 C C . LEU A 1 87 ? 4.773 -15.055 7.172 1 96 87 LEU A C 1
ATOM 717 O O . LEU A 1 87 ? 5.113 -15.961 7.934 1 96 87 LEU A O 1
ATOM 721 N N . LYS A 1 88 ? 3.678 -15.117 6.582 1 93.88 88 LYS A N 1
ATOM 722 C CA . LYS A 1 88 ? 2.744 -16.234 6.645 1 93.88 88 LYS A CA 1
ATOM 723 C C . LYS A 1 88 ? 1.867 -16.297 5.398 1 93.88 88 LYS A C 1
ATOM 725 O O . LYS A 1 88 ? 1.576 -15.266 4.789 1 93.88 88 LYS A O 1
ATOM 730 N N . ARG A 1 89 ? 1.441 -17.453 5.02 1 87.62 89 ARG A N 1
ATOM 731 C CA . ARG A 1 89 ? 0.604 -17.641 3.842 1 87.62 89 ARG A CA 1
ATOM 732 C C . ARG A 1 89 ? -0.862 -17.797 4.23 1 87.62 89 ARG A C 1
ATOM 734 O O . ARG A 1 89 ? -1.731 -17.906 3.365 1 87.62 89 ARG A O 1
ATOM 741 N N . ASP A 1 90 ? -1.166 -17.781 5.57 1 71.56 90 ASP A N 1
ATOM 742 C CA . ASP A 1 90 ? -2.533 -18.062 5.996 1 71.56 90 ASP A CA 1
AT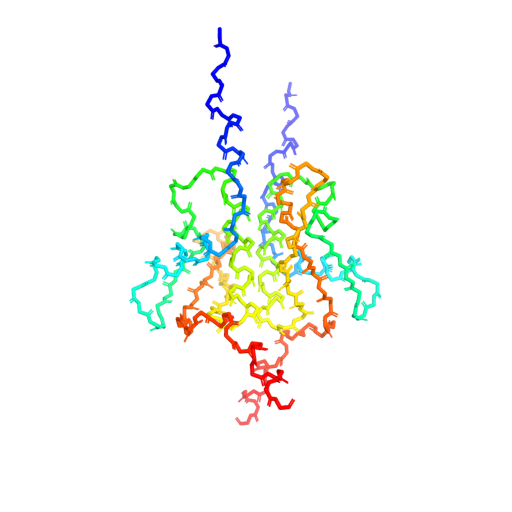OM 743 C C . ASP A 1 90 ? -3.494 -16.984 5.516 1 71.56 90 ASP A C 1
ATOM 745 O O . ASP A 1 90 ? -3.184 -15.797 5.586 1 71.56 90 ASP A O 1
ATOM 749 N N . ARG A 1 91 ? -4.375 -17.359 4.582 1 57.38 91 ARG A N 1
ATOM 750 C CA . ARG A 1 91 ? -5.43 -16.438 4.168 1 57.38 91 ARG A CA 1
ATOM 751 C C . ARG A 1 91 ? -6.375 -16.141 5.328 1 57.38 91 ARG A C 1
ATOM 753 O O . ARG A 1 91 ? -7.02 -17.047 5.863 1 57.38 91 ARG A O 1
ATOM 760 N N . HIS A 1 92 ? -6.207 -15.398 6.285 1 49.47 92 HIS A N 1
ATOM 761 C CA . HIS A 1 92 ? -7.121 -15.18 7.402 1 49.47 92 HIS A CA 1
ATOM 762 C C . HIS A 1 92 ? -8.523 -14.836 6.91 1 49.47 92 HIS A C 1
ATOM 764 O O . HIS A 1 92 ? -8.852 -13.656 6.75 1 49.47 92 HIS A O 1
ATOM 770 N N . HIS A 1 93 ? -9.141 -15.023 5.824 1 44 93 HIS A N 1
ATOM 771 C CA . HIS A 1 93 ? -10.578 -14.805 5.926 1 44 93 HIS A CA 1
ATOM 772 C C . HIS A 1 93 ? -11.117 -15.297 7.27 1 44 93 HIS A C 1
ATOM 774 O O . HIS A 1 93 ? -12.234 -14.945 7.66 1 44 93 HIS A O 1
ATOM 780 N N . GLU A 1 94 ? -10.656 -16.375 7.723 1 41.72 94 GLU A N 1
ATOM 781 C CA . GLU A 1 94 ? -11.406 -17.281 8.586 1 41.72 94 GLU A CA 1
ATOM 782 C C . GLU A 1 94 ? -11.492 -16.734 10.008 1 41.72 94 GLU A C 1
ATOM 784 O O . GLU A 1 94 ? -12.125 -17.344 10.875 1 41.72 94 GLU A O 1
ATOM 789 N N . VAL A 1 95 ? -10.617 -15.922 10.375 1 40.88 95 VAL A N 1
ATOM 790 C CA . VAL A 1 95 ? -10.758 -15.867 11.828 1 40.88 95 VAL A CA 1
ATOM 791 C C . VAL A 1 95 ? -12.078 -15.195 12.188 1 40.88 95 VAL A C 1
ATOM 793 O O . VAL A 1 95 ? -12.414 -15.078 13.367 1 40.88 95 VAL A O 1
ATOM 796 N N . PHE A 1 96 ? -12.633 -14.367 11.359 1 39.25 96 PHE A N 1
ATOM 797 C CA . PHE A 1 96 ? -13.789 -13.719 11.961 1 39.25 96 PHE A CA 1
ATOM 798 C C . PHE A 1 96 ? -14.867 -14.742 12.297 1 39.25 96 PHE A C 1
ATOM 800 O O . PHE A 1 96 ? -15.922 -14.383 12.82 1 39.25 96 PHE A O 1
ATOM 807 N N . ASP A 1 97 ? -14.922 -15.789 11.594 1 36.47 97 ASP A N 1
ATOM 808 C CA . ASP A 1 97 ? -16.078 -16.609 11.938 1 36.47 97 ASP A CA 1
ATOM 809 C C . ASP A 1 97 ? -16.016 -17.062 13.398 1 36.47 97 ASP A C 1
ATOM 811 O O . ASP A 1 97 ? -16.984 -17.594 13.93 1 36.47 97 ASP A O 1
ATOM 815 N N . GLN A 1 98 ? -14.898 -17.188 13.938 1 33 98 GLN A N 1
ATOM 816 C CA . GLN A 1 98 ? -15.07 -17.859 15.219 1 33 98 GLN A CA 1
ATOM 817 C C . GLN A 1 98 ? -15.602 -16.906 16.281 1 33 98 GLN A C 1
ATOM 819 O O . GLN A 1 98 ? -15.953 -17.328 17.391 1 33 98 GLN A O 1
ATOM 824 N N . ALA A 1 99 ? -15.5 -15.633 16.188 1 35.59 99 ALA A N 1
ATOM 825 C CA . ALA A 1 99 ? -16.078 -14.961 17.344 1 35.59 99 ALA A CA 1
ATOM 826 C C . ALA A 1 99 ? -17.594 -15.164 17.391 1 35.59 99 ALA A C 1
ATOM 828 O O . ALA A 1 99 ? -18.25 -14.75 18.359 1 35.59 99 ALA A O 1
ATOM 829 N N . GLY A 1 100 ? -18.188 -15.328 16.25 1 31.58 100 GLY A N 1
ATOM 830 C CA . GLY A 1 100 ? -19.609 -15.625 16.375 1 31.58 100 GLY A CA 1
ATOM 831 C C . GLY A 1 100 ? -19.891 -16.969 17.031 1 31.58 100 GLY A C 1
ATOM 832 O O . GLY A 1 100 ? -21.047 -17.328 17.25 1 31.58 100 GLY A O 1
ATOM 833 N N . ALA A 1 101 ? -18.906 -17.891 16.906 1 33.12 101 ALA A N 1
ATOM 834 C CA . ALA A 1 101 ? -19.344 -19.141 17.547 1 33.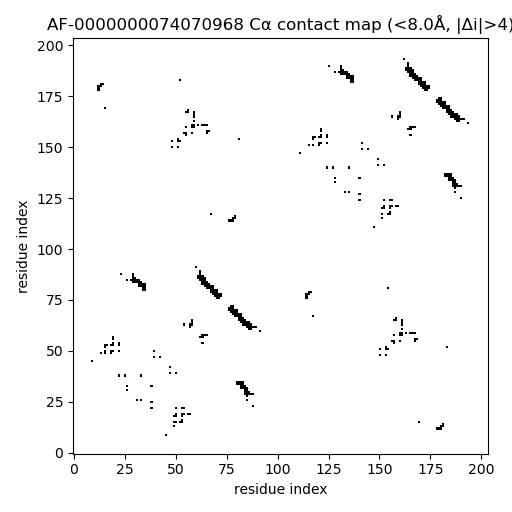12 101 ALA A CA 1
ATOM 835 C C . ALA A 1 101 ? -19.281 -19.016 19.062 1 33.12 101 ALA A C 1
ATOM 837 O O . ALA A 1 101 ? -19.625 -19.953 19.781 1 33.12 101 ALA A O 1
ATOM 838 N N . LEU A 1 102 ? -18.656 -17.969 19.594 1 26.72 102 LEU A N 1
ATOM 839 C CA . LEU A 1 102 ? -18.953 -18.016 21.031 1 26.72 102 LEU A CA 1
ATOM 840 C C . LEU A 1 102 ? -20.297 -17.375 21.328 1 26.72 102 LEU A C 1
ATOM 842 O O . LEU A 1 102 ? -20.719 -16.438 20.641 1 26.72 102 LEU A O 1
ATOM 846 N N . MET B 1 1 ? 12.812 28.609 -24.484 1 28.34 1 MET B N 1
ATOM 847 C CA . MET B 1 1 ? 13.43 27.984 -23.328 1 28.34 1 MET B CA 1
ATOM 848 C C . MET B 1 1 ? 12.398 27.219 -22.5 1 28.34 1 MET B C 1
ATOM 850 O O . MET B 1 1 ? 11.406 27.781 -22.062 1 28.34 1 MET B O 1
ATOM 854 N N . MET B 1 2 ? 11.898 26.094 -22.828 1 34.41 2 MET B N 1
ATOM 855 C CA . MET B 1 2 ? 10.789 25.266 -22.344 1 34.41 2 MET B CA 1
ATOM 856 C C . MET B 1 2 ? 10.984 24.891 -20.891 1 34.41 2 MET B C 1
ATOM 858 O O . MET B 1 2 ? 12.086 24.516 -20.484 1 34.41 2 MET B O 1
ATOM 862 N N . PRO B 1 3 ? 10.141 25.391 -19.906 1 37.25 3 PRO B N 1
ATOM 863 C CA . PRO B 1 3 ? 10.234 25.406 -18.438 1 37.25 3 PRO B CA 1
ATOM 864 C C . PRO B 1 3 ? 10.734 24.078 -17.875 1 37.25 3 PRO B C 1
ATOM 866 O O . PRO B 1 3 ? 10.211 23.016 -18.219 1 37.25 3 PRO B O 1
ATOM 869 N N . ILE B 1 4 ? 12.039 23.781 -17.641 1 40.16 4 ILE B N 1
ATOM 870 C CA . ILE B 1 4 ? 12.961 22.922 -16.906 1 40.16 4 ILE B CA 1
ATOM 871 C C . ILE B 1 4 ? 12.352 22.531 -15.555 1 40.16 4 ILE B C 1
ATOM 873 O O . ILE B 1 4 ? 12.953 21.766 -14.789 1 40.16 4 ILE B O 1
ATOM 877 N N . LEU B 1 5 ? 11.484 23.344 -15.039 1 39.12 5 LEU B N 1
ATOM 878 C CA . LEU B 1 5 ? 10.938 23.203 -13.695 1 39.12 5 LEU B CA 1
ATOM 879 C C . LEU B 1 5 ? 10.281 21.828 -13.523 1 39.12 5 LEU B C 1
ATOM 881 O O . LEU B 1 5 ? 9.953 21.438 -12.398 1 39.12 5 LEU B O 1
ATOM 885 N N . GLU B 1 6 ? 9.742 21.438 -14.586 1 38.53 6 GLU B N 1
ATOM 886 C CA . GLU B 1 6 ? 8.852 20.312 -14.32 1 38.53 6 GLU B CA 1
ATOM 887 C C . GLU B 1 6 ? 9.57 19.219 -13.539 1 38.53 6 GLU B C 1
ATOM 889 O O . GLU B 1 6 ? 9.023 18.656 -12.586 1 38.53 6 GLU B O 1
ATOM 894 N N . GLU B 1 7 ? 10.414 18.438 -14.25 1 39.38 7 GLU B N 1
ATOM 895 C CA . GLU B 1 7 ? 10.781 17.062 -13.977 1 39.38 7 GLU B CA 1
ATOM 896 C C . GLU B 1 7 ? 11.742 16.969 -12.797 1 39.38 7 GLU B C 1
ATOM 898 O O . GLU B 1 7 ? 12.25 15.891 -12.477 1 39.38 7 GLU B O 1
ATOM 903 N N . GLU B 1 8 ? 12.406 17.828 -12.445 1 42.47 8 GLU B N 1
ATOM 904 C CA . GLU B 1 8 ? 13.281 17.672 -11.281 1 42.47 8 GLU B CA 1
ATOM 905 C C . GLU B 1 8 ? 12.492 17.203 -10.062 1 42.47 8 GLU B C 1
ATOM 907 O O . GLU B 1 8 ? 13.078 16.891 -9.023 1 42.47 8 GLU B O 1
ATOM 912 N N . GLU B 1 9 ? 11.375 17.641 -10.008 1 44 9 GLU B N 1
ATOM 913 C CA . GLU B 1 9 ? 10.453 17.422 -8.898 1 44 9 GLU B CA 1
ATOM 914 C C . GLU B 1 9 ? 10.344 15.938 -8.555 1 44 9 GLU B C 1
ATOM 916 O O . GLU B 1 9 ? 10.047 15.586 -7.414 1 44 9 GLU B O 1
ATOM 921 N N . THR B 1 10 ? 10.312 15.211 -9.562 1 47.62 10 THR B N 1
ATOM 922 C CA . THR B 1 10 ? 10.352 13.781 -9.281 1 47.62 10 THR B CA 1
ATOM 923 C C . THR B 1 10 ? 11.594 13.422 -8.469 1 47.62 10 THR B C 1
ATOM 925 O O . THR B 1 10 ? 11.711 12.305 -7.973 1 47.62 10 THR B O 1
ATOM 928 N N . ARG B 1 11 ? 12.617 14.273 -8.586 1 47.44 11 ARG B N 1
ATOM 929 C CA . ARG B 1 11 ? 13.898 14.062 -7.91 1 47.44 11 ARG B CA 1
ATOM 930 C C . ARG B 1 11 ? 13.734 14.094 -6.395 1 47.44 11 ARG B C 1
ATOM 932 O O . ARG B 1 11 ? 14.719 14.047 -5.656 1 47.44 11 ARG B O 1
ATOM 939 N N . LYS B 1 12 ? 12.695 14.719 -6.039 1 52.56 12 LYS B N 1
ATOM 940 C CA . LYS B 1 12 ? 12.711 14.719 -4.578 1 52.56 12 LYS B CA 1
ATOM 941 C C . LYS B 1 12 ? 12.945 13.312 -4.031 1 52.56 12 LYS B C 1
ATOM 943 O O . LYS B 1 12 ? 12.336 12.352 -4.5 1 52.56 12 LYS B O 1
ATOM 948 N N . GLU B 1 13 ? 14.109 13.203 -3.527 1 64.38 13 GLU B N 1
ATOM 949 C CA . GLU B 1 13 ? 14.469 12.023 -2.74 1 64.38 13 GLU B CA 1
ATOM 950 C C . GLU B 1 13 ? 13.242 11.43 -2.049 1 64.38 13 GLU B C 1
ATOM 952 O O . GLU B 1 13 ? 12.391 12.164 -1.544 1 64.38 13 GLU B O 1
ATOM 957 N N . PHE B 1 14 ? 12.758 10.438 -2.672 1 74.56 14 PHE B N 1
ATOM 958 C CA . PHE B 1 14 ? 11.656 9.719 -2.039 1 74.56 14 PHE B CA 1
ATOM 959 C C . PHE B 1 14 ? 11.984 9.398 -0.587 1 74.56 14 PHE B C 1
ATOM 961 O O . PHE B 1 14 ? 12.961 8.703 -0.308 1 74.56 14 PHE B O 1
ATOM 968 N N . ASP B 1 15 ? 11.367 10.25 0.285 1 81.44 15 ASP B N 1
ATOM 969 C CA . ASP B 1 15 ? 11.438 9.961 1.715 1 81.44 15 ASP B CA 1
ATOM 970 C C . ASP B 1 15 ? 10.117 9.406 2.229 1 81.44 15 ASP B C 1
ATOM 972 O O . ASP B 1 15 ? 9.125 10.133 2.326 1 81.44 15 ASP B O 1
ATOM 976 N N . ILE B 1 16 ? 10.039 8.141 2.551 1 84.25 16 ILE B N 1
ATOM 977 C CA . ILE B 1 16 ? 8.828 7.453 2.961 1 84.25 16 ILE B CA 1
ATOM 978 C C . ILE B 1 16 ? 8.336 8.016 4.293 1 84.25 16 ILE B C 1
ATOM 980 O O . ILE B 1 16 ? 7.148 7.934 4.613 1 84.25 16 ILE B O 1
ATOM 984 N N . HIS B 1 17 ? 9.25 8.602 5.098 1 84.19 17 HIS B N 1
ATOM 985 C CA . HIS B 1 17 ? 8.844 9.18 6.375 1 84.19 17 HIS B CA 1
ATOM 986 C C . HIS B 1 17 ? 8.062 10.469 6.168 1 84.19 17 HIS B C 1
ATOM 988 O O . HIS B 1 17 ? 7.094 10.734 6.887 1 84.19 17 HIS B O 1
ATOM 994 N N . GLU B 1 18 ? 8.539 11.172 5.18 1 88.06 18 GLU B N 1
ATOM 995 C CA . GLU B 1 18 ? 7.82 12.406 4.867 1 88.06 18 GLU B CA 1
ATOM 996 C C . GLU B 1 18 ? 6.395 12.117 4.402 1 88.06 18 GLU B C 1
ATOM 998 O O . GLU B 1 18 ? 5.441 12.742 4.867 1 88.06 18 GLU B O 1
ATOM 1003 N N . TYR B 1 19 ? 6.258 11.234 3.475 1 90.25 19 TYR B N 1
ATOM 1004 C CA . TYR B 1 19 ? 4.941 10.844 2.984 1 90.25 19 TYR B CA 1
ATOM 1005 C C . TYR B 1 19 ? 4.098 10.25 4.105 1 90.25 19 TYR B C 1
ATOM 1007 O O . TYR B 1 19 ? 2.891 10.5 4.18 1 90.25 19 TYR B O 1
ATOM 1015 N N . GLY B 1 20 ? 4.746 9.461 4.977 1 91.94 20 GLY B N 1
ATOM 1016 C CA . GLY B 1 20 ? 4.051 8.922 6.137 1 91.94 20 GLY B CA 1
ATOM 1017 C C . GLY B 1 20 ? 3.508 10 7.059 1 91.94 20 GLY B C 1
ATOM 1018 O O . GLY B 1 20 ? 2.369 9.906 7.52 1 91.94 20 GLY B O 1
ATOM 1019 N N . ASP B 1 21 ? 4.336 10.984 7.254 1 92.06 21 ASP B N 1
ATOM 1020 C CA . ASP B 1 21 ? 3.926 12.102 8.094 1 92.06 21 ASP B CA 1
ATOM 1021 C C . ASP B 1 21 ? 2.73 12.836 7.484 1 92.06 21 ASP B C 1
ATOM 1023 O O . ASP B 1 21 ? 1.797 13.211 8.195 1 92.06 21 ASP B O 1
ATOM 1027 N N . GLU B 1 22 ? 2.824 13 6.219 1 92.81 22 GLU B N 1
ATOM 1028 C CA . GLU B 1 22 ? 1.725 13.664 5.527 1 92.81 22 GLU B CA 1
ATOM 1029 C C . GLU B 1 22 ? 0.427 12.875 5.664 1 92.81 22 GLU B C 1
ATOM 1031 O O . GLU B 1 22 ? -0.63 13.445 5.938 1 92.81 22 GLU B O 1
ATOM 1036 N N . LEU B 1 23 ? 0.499 11.602 5.484 1 94.38 23 LEU B N 1
ATOM 1037 C CA . LEU B 1 23 ? -0.672 10.742 5.621 1 94.38 23 LEU B CA 1
ATOM 1038 C C . LEU B 1 23 ? -1.239 10.812 7.035 1 94.38 23 LEU B C 1
ATOM 1040 O O . LEU B 1 23 ? -2.451 10.945 7.215 1 94.38 23 LEU B O 1
ATOM 1044 N N . LEU B 1 24 ? -0.334 10.75 7.973 1 94.44 24 LEU B N 1
ATOM 1045 C CA . LEU B 1 24 ? -0.742 10.805 9.375 1 94.44 24 LEU B CA 1
ATOM 1046 C C . LEU B 1 24 ? -1.474 12.109 9.672 1 94.44 24 LEU B C 1
ATOM 1048 O O . LEU B 1 24 ? -2.479 12.117 10.391 1 94.44 24 LEU B O 1
ATOM 1052 N N . ASN B 1 25 ? -1.012 13.117 9.039 1 94.69 25 ASN B N 1
ATOM 1053 C CA . ASN B 1 25 ? -1.559 14.453 9.297 1 94.69 25 ASN B CA 1
ATOM 1054 C C . ASN B 1 25 ? -2.924 14.625 8.641 1 94.69 25 ASN B C 1
ATOM 1056 O O . ASN B 1 25 ? -3.65 15.57 8.953 1 94.69 25 ASN B O 1
ATOM 1060 N N . MET B 1 26 ? -3.254 13.781 7.762 1 94.94 26 MET B N 1
ATOM 1061 C CA . MET B 1 26 ? -4.57 13.836 7.129 1 94.94 26 MET B CA 1
ATOM 1062 C C . MET B 1 26 ? -5.652 13.352 8.094 1 94.94 26 MET B C 1
ATOM 1064 O O . MET B 1 26 ? -6.84 13.609 7.871 1 94.94 26 MET B O 1
ATOM 1068 N N . PHE B 1 27 ? -5.168 12.641 9.031 1 95.88 27 PHE B N 1
ATOM 1069 C CA . PHE B 1 27 ? -6.09 12.203 10.07 1 95.88 27 PHE B CA 1
ATOM 1070 C C . PHE B 1 27 ? -6.121 13.195 11.227 1 95.88 27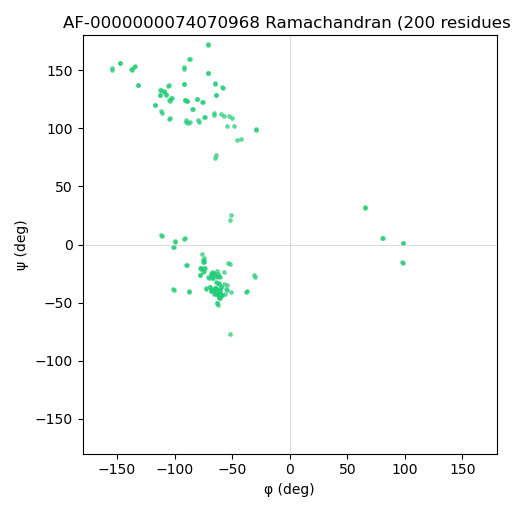 PHE B C 1
ATOM 1072 O O . PHE B 1 27 ? -5.074 13.68 11.664 1 95.88 27 PHE B O 1
ATOM 1079 N N . LYS B 1 28 ? -7.281 13.461 11.719 1 95.5 28 LYS B N 1
ATOM 1080 C CA . LYS B 1 28 ? -7.426 14.43 12.797 1 95.5 28 LYS B CA 1
ATOM 1081 C C . LYS B 1 28 ? -7.254 13.766 14.164 1 95.5 28 LYS B C 1
ATOM 1083 O O . LYS B 1 28 ? -6.668 14.352 15.078 1 95.5 28 LYS B O 1
ATOM 1088 N N . GLU B 1 29 ? -7.836 12.547 14.258 1 95.62 29 GLU B N 1
ATOM 1089 C CA . GLU B 1 29 ? -7.781 11.836 15.539 1 95.62 29 GLU B CA 1
ATOM 1090 C C . GLU B 1 29 ? -7.723 10.328 15.328 1 95.62 29 GLU B C 1
ATOM 1092 O O . GLU B 1 29 ? -8.117 9.828 14.273 1 95.62 29 GLU B O 1
ATOM 1097 N N . VAL B 1 30 ? -7.176 9.688 16.375 1 94.81 30 VAL B N 1
ATOM 1098 C CA . VAL B 1 30 ? -7.152 8.234 16.375 1 94.81 30 VAL B CA 1
ATOM 1099 C C . VAL B 1 30 ? -8.578 7.691 16.281 1 94.81 30 VAL B C 1
ATOM 1101 O O . VAL B 1 30 ? -9.492 8.203 16.922 1 94.81 30 VAL B O 1
ATOM 1104 N N . GLY B 1 31 ? -8.797 6.691 15.43 1 96.62 31 GLY B N 1
ATOM 1105 C CA . GLY B 1 31 ? -10.117 6.129 15.211 1 96.62 31 GLY B CA 1
ATOM 1106 C C . GLY B 1 31 ? -10.797 6.68 13.969 1 96.62 31 GLY B C 1
ATOM 1107 O O . GLY B 1 31 ? -11.82 6.145 13.531 1 96.62 31 GLY B O 1
ATOM 1108 N N . GLU B 1 32 ? -10.281 7.742 13.492 1 97.56 32 GLU B N 1
ATOM 1109 C CA . GLU B 1 32 ? -10.844 8.336 12.281 1 97.56 32 GLU B CA 1
ATOM 1110 C C . GLU B 1 32 ? -10.672 7.41 11.078 1 97.56 32 GLU B C 1
ATOM 1112 O O . GLU B 1 32 ? -9.633 6.77 10.93 1 97.56 32 GLU B O 1
ATOM 1117 N N . VAL B 1 33 ? -11.727 7.352 10.281 1 96.94 33 VAL B N 1
ATOM 1118 C CA . VAL B 1 33 ? -11.727 6.484 9.109 1 96.94 33 VAL B CA 1
ATOM 1119 C C . VAL B 1 33 ? -11.75 7.332 7.84 1 96.94 33 VAL B C 1
ATOM 1121 O O . VAL B 1 33 ? -12.516 8.297 7.746 1 96.94 33 VAL B O 1
ATOM 1124 N N . LYS B 1 34 ? -10.906 7.02 6.902 1 96.56 34 LYS B N 1
ATOM 1125 C CA . LYS B 1 34 ? -10.875 7.641 5.582 1 96.56 34 LYS B CA 1
ATOM 1126 C C . LYS B 1 34 ? -10.734 6.59 4.484 1 96.56 34 LYS B C 1
ATOM 1128 O O . LYS B 1 34 ? -10.195 5.508 4.719 1 96.56 34 LYS B O 1
ATOM 1133 N N . THR B 1 35 ? -11.227 6.973 3.363 1 93.62 35 THR B N 1
ATOM 1134 C CA . THR B 1 35 ? -11.039 6.082 2.221 1 93.62 35 THR B CA 1
ATOM 1135 C C . THR B 1 35 ? -9.711 6.375 1.522 1 93.62 35 THR B C 1
ATOM 1137 O O . THR B 1 35 ? -9.164 7.469 1.653 1 93.62 35 THR B O 1
ATOM 1140 N N . ILE B 1 36 ? -9.273 5.387 0.78 1 92.25 36 ILE B N 1
ATOM 1141 C CA . ILE B 1 36 ? -8.055 5.582 0.009 1 92.25 36 ILE B CA 1
ATOM 1142 C C . ILE B 1 36 ? -8.25 6.719 -0.99 1 92.25 36 ILE B C 1
ATOM 1144 O O . ILE B 1 36 ? -7.324 7.5 -1.242 1 92.25 36 ILE B O 1
ATOM 1148 N N . ASP B 1 37 ? -9.438 6.848 -1.485 1 89.75 37 ASP B N 1
ATOM 1149 C CA . ASP B 1 37 ? -9.727 7.922 -2.428 1 89.75 37 ASP B CA 1
ATOM 1150 C C . ASP B 1 37 ? -9.555 9.289 -1.771 1 89.75 37 ASP B C 1
ATOM 1152 O O . ASP B 1 37 ? -9.023 10.219 -2.387 1 89.75 37 ASP B O 1
ATOM 1156 N N . GLU B 1 38 ? -10.016 9.445 -0.591 1 93.62 38 GLU B N 1
ATOM 1157 C CA . GLU B 1 38 ? -9.875 10.688 0.158 1 93.62 38 GLU B CA 1
ATOM 1158 C C . GLU B 1 38 ? -8.406 10.992 0.447 1 93.62 38 GLU B C 1
ATOM 1160 O O . GLU B 1 38 ? -7.977 12.141 0.35 1 93.62 38 GLU B O 1
ATOM 1165 N N . LEU B 1 39 ? -7.668 9.969 0.749 1 94.75 39 LEU B N 1
ATOM 1166 C CA . LEU B 1 39 ? -6.262 10.125 1.102 1 94.75 39 LEU B CA 1
ATOM 1167 C C . LEU B 1 39 ? -5.434 10.516 -0.119 1 94.75 39 LEU B C 1
ATOM 1169 O O . LEU B 1 39 ? -4.445 11.242 0 1 94.75 39 LEU B O 1
ATOM 1173 N N . MET B 1 40 ? -5.91 10.086 -1.313 1 93.38 40 MET B N 1
ATOM 1174 C CA . MET B 1 40 ? -5.156 10.328 -2.539 1 93.38 40 MET B CA 1
ATOM 1175 C C . MET B 1 40 ? -5.711 11.531 -3.291 1 93.38 40 MET B C 1
ATOM 1177 O O . MET B 1 40 ? -5.215 11.891 -4.359 1 93.38 40 MET B O 1
ATOM 1181 N N . GLU B 1 41 ? -6.66 12.156 -2.756 1 92.81 41 GLU B N 1
ATOM 1182 C CA . GLU B 1 41 ? -7.324 13.258 -3.451 1 92.81 41 GLU B CA 1
ATOM 1183 C C . GLU B 1 41 ? -6.363 14.422 -3.689 1 92.81 41 GLU B C 1
ATOM 1185 O O . GLU B 1 41 ? -5.652 14.844 -2.775 1 92.81 41 GLU B O 1
ATOM 1190 N N . GLY B 1 42 ? -6.309 14.883 -4.953 1 90.19 42 GLY B N 1
ATOM 1191 C CA . GLY B 1 42 ? -5.535 16.062 -5.285 1 90.19 42 GLY B CA 1
ATOM 1192 C C . GLY B 1 42 ? -4.051 15.789 -5.441 1 90.19 42 GLY B C 1
ATOM 1193 O O . GLY B 1 42 ? -3.262 16.703 -5.652 1 90.19 42 GLY B O 1
ATOM 1194 N N . ARG B 1 43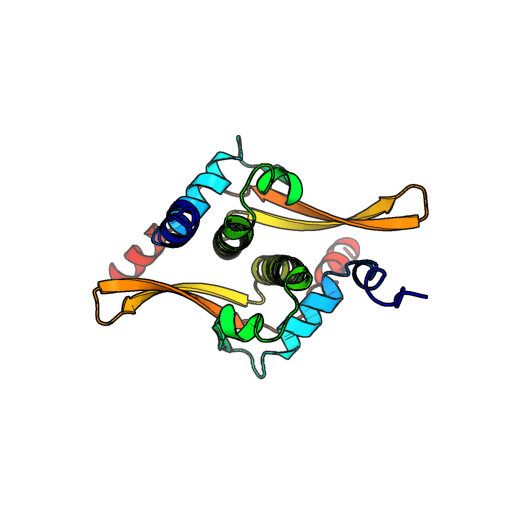 ? -3.656 14.562 -5.379 1 88.06 43 ARG B N 1
ATOM 1195 C CA . ARG B 1 43 ? -2.242 14.219 -5.488 1 88.06 43 ARG B CA 1
ATOM 1196 C C . ARG B 1 43 ? -1.859 13.938 -6.938 1 88.06 43 ARG B C 1
ATOM 1198 O O . ARG B 1 43 ? -2.689 13.484 -7.727 1 88.06 43 ARG B O 1
ATOM 1205 N N . LYS B 1 44 ? -0.688 14.203 -7.133 1 86.44 44 LYS B N 1
ATOM 1206 C CA . LYS B 1 44 ? -0.176 13.898 -8.469 1 86.44 44 LYS B CA 1
ATOM 1207 C C . LYS B 1 44 ? -0.052 12.391 -8.672 1 86.44 44 LYS B C 1
ATOM 1209 O O . LYS B 1 44 ? 0.248 11.656 -7.73 1 86.44 44 LYS B O 1
ATOM 1214 N N . ARG B 1 45 ? -0.231 11.961 -9.812 1 81.44 45 ARG B N 1
ATOM 1215 C CA . ARG B 1 45 ? -0.233 10.539 -10.172 1 81.44 45 ARG B CA 1
ATOM 1216 C C . ARG B 1 45 ? 1.058 9.867 -9.727 1 81.44 45 ARG B C 1
ATOM 1218 O O . ARG B 1 45 ? 1.033 8.734 -9.227 1 81.44 45 ARG B O 1
ATOM 1225 N N . TYR B 1 46 ? 2.16 10.633 -9.883 1 79.62 46 TYR B N 1
ATOM 1226 C CA . TYR B 1 46 ? 3.443 10.016 -9.562 1 79.62 46 TYR B CA 1
ATOM 1227 C C . TYR B 1 46 ? 3.637 9.914 -8.055 1 79.62 46 TYR B C 1
ATOM 1229 O O . TYR B 1 46 ? 4.484 9.156 -7.582 1 79.62 46 TYR B O 1
ATOM 1237 N N . GLU B 1 47 ? 2.814 10.609 -7.312 1 86.44 47 GLU B N 1
ATOM 1238 C CA . GLU B 1 47 ? 2.916 10.586 -5.855 1 86.44 47 GLU B CA 1
ATOM 1239 C C . GLU B 1 47 ? 2.059 9.477 -5.262 1 86.44 47 GLU B C 1
ATOM 1241 O O . GLU B 1 47 ? 2.281 9.055 -4.125 1 86.44 47 GLU B O 1
ATOM 1246 N N . ILE B 1 48 ? 1.175 9.023 -6.035 1 88.81 48 ILE B N 1
ATOM 1247 C CA . ILE B 1 48 ? 0.203 8.055 -5.531 1 88.81 48 ILE B CA 1
ATOM 1248 C C . ILE B 1 48 ? 0.926 6.797 -5.051 1 88.81 48 ILE B C 1
ATOM 1250 O O . ILE B 1 48 ? 0.686 6.324 -3.939 1 88.81 48 ILE B O 1
ATOM 1254 N N . SER B 1 49 ? 1.833 6.289 -5.801 1 88.38 49 SER B N 1
ATOM 1255 C CA . SER B 1 49 ? 2.57 5.094 -5.398 1 88.38 49 SER B CA 1
ATOM 1256 C C . SER B 1 49 ? 3.389 5.348 -4.137 1 88.38 49 SER B C 1
ATOM 1258 O O . SER B 1 49 ? 3.537 4.457 -3.299 1 88.38 49 SER B O 1
ATOM 1260 N N . ARG B 1 50 ? 3.867 6.625 -4.035 1 87.25 50 ARG B N 1
ATOM 1261 C CA . ARG B 1 50 ? 4.645 6.996 -2.857 1 87.25 50 ARG B CA 1
ATOM 1262 C C . ARG B 1 50 ? 3.773 6.988 -1.604 1 87.25 50 ARG B C 1
ATOM 1264 O O . ARG B 1 50 ? 4.191 6.492 -0.555 1 87.25 50 ARG B O 1
ATOM 1271 N N . TYR B 1 51 ? 2.611 7.426 -1.728 1 91.62 51 TYR B N 1
ATOM 1272 C CA . TYR B 1 51 ? 1.668 7.418 -0.615 1 91.62 51 TYR B CA 1
ATOM 1273 C C . TYR B 1 51 ? 1.253 5.996 -0.26 1 91.62 51 TYR B C 1
ATOM 1275 O O . TYR B 1 51 ? 1.12 5.656 0.919 1 91.62 51 TYR B O 1
ATOM 1283 N N . PHE B 1 52 ? 1.135 5.219 -1.227 1 92 52 PHE B N 1
ATOM 1284 C CA . PHE B 1 52 ? 0.81 3.82 -0.965 1 92 52 PHE B CA 1
ATOM 1285 C C . PHE B 1 52 ? 1.942 3.133 -0.212 1 92 52 PHE B C 1
ATOM 1287 O O . PHE B 1 52 ? 1.7 2.391 0.741 1 92 52 PHE B O 1
ATOM 1294 N N . LEU B 1 53 ? 3.176 3.393 -0.598 1 90.5 53 LEU B N 1
ATOM 1295 C CA . LEU B 1 53 ? 4.328 2.828 0.093 1 90.5 53 LEU B CA 1
ATOM 1296 C C . LEU B 1 53 ? 4.363 3.273 1.551 1 90.5 53 LEU B C 1
ATOM 1298 O O . LEU B 1 53 ? 4.613 2.463 2.447 1 90.5 53 LEU B O 1
ATOM 1302 N N . ALA B 1 54 ? 4.09 4.504 1.72 1 93.12 54 ALA B N 1
ATOM 1303 C CA . ALA B 1 54 ? 4.027 5.035 3.078 1 93.12 54 ALA B CA 1
ATOM 1304 C C . ALA B 1 54 ? 2.91 4.371 3.879 1 93.12 54 ALA B C 1
ATOM 1306 O O . ALA B 1 54 ? 3.098 4.02 5.047 1 93.12 54 ALA B O 1
ATOM 1307 N N . CYS B 1 55 ? 1.777 4.145 3.283 1 94.88 55 CYS B N 1
ATOM 1308 C CA . CYS B 1 55 ? 0.649 3.484 3.932 1 94.88 55 CYS B CA 1
ATOM 1309 C C . CYS B 1 55 ? 1.003 2.053 4.316 1 94.88 55 CYS B C 1
ATOM 1311 O O . CYS B 1 55 ? 0.615 1.58 5.387 1 94.88 55 CYS B O 1
ATOM 1313 N N . LEU B 1 56 ? 1.699 1.46 3.461 1 93.38 56 LEU B N 1
ATOM 1314 C CA . LEU B 1 56 ? 2.17 0.105 3.727 1 93.38 56 LEU B CA 1
ATOM 1315 C C . LEU B 1 56 ? 3.02 0.062 4.992 1 93.38 56 LEU B C 1
ATOM 1317 O O . LEU B 1 56 ? 2.826 -0.807 5.844 1 93.38 56 LEU B O 1
ATOM 1321 N N . MET B 1 57 ? 3.855 0.99 5.113 1 91.06 57 MET B N 1
ATOM 1322 C CA . MET B 1 57 ? 4.703 1.079 6.297 1 91.06 57 MET B CA 1
ATOM 1323 C C . MET B 1 57 ? 3.863 1.321 7.547 1 91.06 57 MET B C 1
ATOM 1325 O O . MET B 1 57 ? 4.098 0.703 8.586 1 91.06 57 MET B O 1
ATOM 1329 N N . MET B 1 58 ? 2.904 2.115 7.387 1 93.06 58 MET B N 1
ATOM 1330 C CA . MET B 1 58 ? 2.016 2.432 8.5 1 93.06 58 MET B CA 1
ATOM 1331 C C . MET B 1 58 ? 1.184 1.217 8.891 1 93.06 58 MET B C 1
ATOM 1333 O O . MET B 1 58 ? 0.921 0.997 10.078 1 93.06 58 MET B O 1
ATOM 1337 N N . ALA B 1 59 ? 0.748 0.506 7.926 1 93.75 59 ALA B N 1
ATOM 1338 C CA . ALA B 1 59 ? 0.011 -0.727 8.195 1 93.75 59 ALA B CA 1
ATOM 1339 C C . ALA B 1 59 ? 0.897 -1.757 8.883 1 93.75 59 ALA B C 1
ATOM 1341 O O . ALA B 1 59 ? 0.46 -2.434 9.82 1 93.75 59 ALA B O 1
ATOM 1342 N N . ASN B 1 60 ? 2.098 -1.782 8.492 1 90.38 60 ASN B N 1
ATOM 1343 C CA . ASN B 1 60 ? 3.076 -2.709 9.047 1 90.38 60 ASN B CA 1
ATOM 1344 C C . ASN B 1 60 ? 3.34 -2.426 10.523 1 90.38 60 ASN B C 1
ATOM 1346 O O . ASN B 1 60 ? 3.514 -3.352 11.32 1 90.38 60 ASN B O 1
ATOM 1350 N N . THR B 1 61 ? 3.369 -1.203 10.828 1 88.75 61 THR B N 1
ATOM 1351 C CA . THR B 1 61 ? 3.641 -0.804 12.203 1 88.75 61 THR B CA 1
ATOM 1352 C C . THR B 1 61 ? 2.342 -0.667 12.992 1 88.75 61 THR B C 1
ATOM 1354 O O . THR B 1 61 ? 2.346 -0.176 14.125 1 88.75 61 THR B O 1
ATOM 1357 N N . TYR B 1 62 ? 1.264 -1.025 12.352 1 91.19 62 TYR B N 1
ATOM 1358 C CA . TYR B 1 62 ? -0.067 -1.056 12.945 1 91.19 62 TYR B CA 1
ATOM 1359 C C . TYR B 1 62 ? -0.527 0.347 13.328 1 91.19 62 TYR B C 1
ATOM 1361 O O . TYR B 1 62 ? -1.222 0.531 14.328 1 91.19 62 TYR B O 1
ATO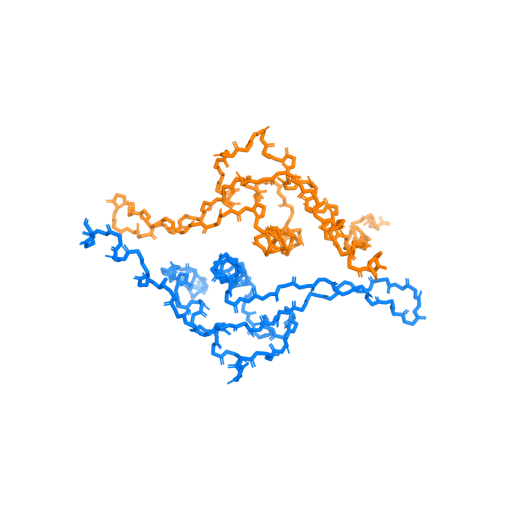M 1369 N N . ASN B 1 63 ? -0.125 1.302 12.602 1 94.12 63 ASN B N 1
ATOM 1370 C CA . ASN B 1 63 ? -0.629 2.66 12.773 1 94.12 63 ASN B CA 1
ATOM 1371 C C . ASN B 1 63 ? -2.01 2.83 12.148 1 94.12 63 ASN B C 1
ATOM 1373 O O . ASN B 1 63 ? -2.807 3.65 12.609 1 94.12 63 ASN B O 1
ATOM 1377 N N . VAL B 1 64 ? -2.23 1.984 11.148 1 95.75 64 VAL B N 1
ATOM 1378 C CA . VAL B 1 64 ? -3.518 2.082 10.469 1 95.75 64 VAL B CA 1
ATOM 1379 C C . VAL B 1 64 ? -4.074 0.683 10.211 1 95.75 64 VAL B C 1
ATOM 1381 O O . VAL B 1 64 ? -3.318 -0.292 10.156 1 95.75 64 VAL B O 1
ATOM 1384 N N . LYS B 1 65 ? -5.328 0.618 10.195 1 95.12 65 LYS B N 1
ATOM 1385 C CA . LYS B 1 65 ? -6.055 -0.573 9.766 1 95.12 65 LYS B CA 1
ATOM 1386 C C . LYS B 1 65 ? -6.742 -0.341 8.422 1 95.12 65 LYS B C 1
ATOM 1388 O O . LYS B 1 65 ? -7.355 0.707 8.211 1 95.12 65 LYS B O 1
ATOM 1393 N N . VAL B 1 66 ? -6.539 -1.291 7.547 1 93.19 66 VAL B N 1
ATOM 1394 C CA . VAL B 1 66 ? -7.137 -1.194 6.219 1 93.19 66 VAL B CA 1
ATOM 1395 C C . VAL B 1 66 ? -8.195 -2.279 6.051 1 93.19 66 VAL B C 1
ATOM 1397 O O . VAL B 1 66 ? -7.941 -3.453 6.328 1 93.19 66 VAL B O 1
ATOM 1400 N N . GLU B 1 67 ? -9.32 -1.884 5.66 1 91.06 67 GLU B N 1
ATOM 1401 C CA . GLU B 1 67 ? -10.43 -2.801 5.438 1 91.06 67 GLU B CA 1
ATOM 1402 C C . GLU B 1 67 ? -11.094 -2.555 4.082 1 91.06 67 GLU B C 1
ATOM 1404 O O . GLU B 1 67 ? -11.148 -1.416 3.615 1 91.06 67 GLU B O 1
ATOM 1409 N N . ASP B 1 68 ? -11.352 -3.682 3.486 1 86.69 68 ASP B N 1
ATOM 1410 C CA . ASP B 1 68 ? -12.086 -3.607 2.225 1 86.69 68 ASP B CA 1
ATOM 1411 C C . ASP B 1 68 ? -13.594 -3.658 2.461 1 86.69 68 ASP B C 1
ATOM 1413 O O . ASP B 1 68 ? -14.078 -4.508 3.209 1 86.69 68 ASP B O 1
ATOM 1417 N N . GLU B 1 69 ? -14.211 -2.65 1.978 1 80.81 69 GLU B N 1
ATOM 1418 C CA . GLU B 1 69 ? -15.672 -2.635 2.039 1 80.81 69 GLU B CA 1
ATOM 1419 C C . GLU B 1 69 ? -16.281 -2.768 0.648 1 80.81 69 GLU B C 1
ATOM 1421 O O . GLU B 1 69 ? -15.961 -1.989 -0.253 1 80.81 69 GLU B O 1
ATOM 1426 N N . VAL B 1 70 ? -16.938 -3.902 0.47 1 75.5 70 VAL B N 1
ATOM 1427 C CA . VAL B 1 70 ? -17.625 -4.109 -0.801 1 75.5 70 VAL B CA 1
ATOM 1428 C C . VAL B 1 70 ? -19.031 -3.514 -0.732 1 75.5 70 VAL B C 1
ATOM 1430 O O . VAL B 1 70 ? -19.828 -3.869 0.145 1 75.5 70 VAL B O 1
ATOM 1433 N N . ARG B 1 71 ? -19.078 -2.414 -1.405 1 72.25 71 ARG B N 1
ATOM 1434 C CA . ARG B 1 71 ? -20.406 -1.82 -1.489 1 72.25 71 ARG B CA 1
ATOM 1435 C C . ARG B 1 71 ? -21.031 -2.074 -2.855 1 72.25 71 ARG B C 1
ATOM 1437 O O . ARG B 1 71 ? -20.328 -2.148 -3.865 1 72.25 71 ARG B O 1
ATOM 1444 N N . THR B 1 72 ? -22.125 -2.594 -2.809 1 71.62 72 THR B N 1
ATOM 1445 C CA . THR B 1 72 ? -22.844 -2.793 -4.059 1 71.62 72 THR B CA 1
ATOM 1446 C C . THR B 1 72 ? -23.625 -1.538 -4.438 1 71.62 72 THR B C 1
ATOM 1448 O O . THR B 1 72 ? -24.281 -0.922 -3.586 1 71.62 72 THR B O 1
ATOM 1451 N N . ASP B 1 73 ? -23.188 -1.067 -5.531 1 68.5 73 ASP B N 1
ATOM 1452 C CA . ASP B 1 73 ? -23.984 0.089 -5.938 1 68.5 73 ASP B CA 1
ATOM 1453 C C . ASP B 1 73 ? -25.375 -0.335 -6.398 1 68.5 73 ASP B C 1
ATOM 1455 O O . ASP B 1 73 ? -25.734 -1.514 -6.32 1 68.5 73 ASP B O 1
ATOM 1459 N N . GLY B 1 74 ? -26.141 0.746 -6.602 1 66.62 74 GLY B N 1
ATOM 1460 C CA . GLY B 1 74 ? -27.547 0.571 -6.945 1 66.62 74 GLY B CA 1
ATOM 1461 C C . GLY B 1 74 ? -27.766 -0.344 -8.141 1 66.62 74 GLY B C 1
ATOM 1462 O O . GLY B 1 74 ? -28.859 -0.866 -8.344 1 66.62 74 GLY B O 1
ATOM 1463 N N . VAL B 1 75 ? -26.75 -0.61 -8.906 1 69.94 75 VAL B N 1
ATOM 1464 C CA . VAL B 1 75 ? -26.969 -1.43 -10.094 1 69.94 75 VAL B CA 1
ATOM 1465 C C . VAL B 1 75 ? -26.266 -2.779 -9.922 1 69.94 75 VAL B C 1
ATOM 1467 O O . VAL B 1 75 ? -26.125 -3.533 -10.883 1 69.94 75 VAL B O 1
ATOM 1470 N N . GLY B 1 76 ? -25.797 -3.008 -8.828 1 66.69 76 GLY B N 1
ATOM 1471 C CA . GLY B 1 76 ? -25.266 -4.328 -8.539 1 66.69 76 GLY B CA 1
ATOM 1472 C C . GLY B 1 76 ? -23.75 -4.398 -8.68 1 66.69 76 GLY B C 1
ATOM 1473 O O . GLY B 1 76 ? -23.156 -5.469 -8.523 1 66.69 76 GLY B O 1
ATOM 1474 N N . ARG B 1 77 ? -23.25 -3.205 -9.023 1 66.75 77 ARG B N 1
ATOM 1475 C CA . ARG B 1 77 ? -21.797 -3.211 -9.141 1 66.75 77 ARG B CA 1
ATOM 1476 C C . ARG B 1 77 ? -21.141 -3.096 -7.766 1 66.75 77 ARG B C 1
ATOM 1478 O O . ARG B 1 77 ? -21.547 -2.285 -6.938 1 66.75 77 ARG B O 1
ATOM 1485 N N . GLN B 1 78 ? -20.312 -4.09 -7.609 1 65.31 78 GLN B N 1
ATOM 1486 C CA . GLN B 1 78 ? -19.562 -4.059 -6.355 1 65.31 78 GLN B CA 1
ATOM 1487 C C . GLN B 1 78 ? -18.469 -3.006 -6.398 1 65.31 78 GLN B C 1
ATOM 1489 O O . GLN B 1 78 ? -17.625 -3.006 -7.309 1 65.31 78 GLN B O 1
ATOM 1494 N N . LEU B 1 79 ? -18.688 -1.925 -5.598 1 66.12 79 LEU B N 1
ATOM 1495 C CA . LEU B 1 79 ? -17.656 -0.905 -5.441 1 66.12 79 LEU B CA 1
ATOM 1496 C C . LEU B 1 79 ? -16.734 -1.235 -4.266 1 66.12 79 LEU B C 1
ATOM 1498 O O . LEU B 1 79 ? -17.219 -1.542 -3.17 1 66.12 79 LEU B O 1
ATOM 1502 N N . ASN B 1 80 ? -15.562 -1.67 -4.676 1 68.5 80 ASN B N 1
ATOM 1503 C CA . ASN B 1 80 ? -14.602 -1.933 -3.604 1 68.5 80 ASN B CA 1
ATOM 1504 C C . ASN B 1 80 ? -13.969 -0.643 -3.09 1 68.5 80 ASN B C 1
ATOM 1506 O O . ASN B 1 80 ? -13.367 0.108 -3.859 1 68.5 80 ASN B O 1
ATOM 1510 N N . THR B 1 81 ? -14.484 -0.318 -1.878 1 78.88 81 THR B N 1
ATOM 1511 C CA . THR B 1 81 ? -13.914 0.857 -1.234 1 78.88 81 THR B CA 1
ATOM 1512 C C . THR B 1 81 ? -12.961 0.449 -0.115 1 78.88 81 THR B C 1
ATOM 1514 O O . THR B 1 81 ? -13.305 -0.377 0.732 1 78.88 81 THR B O 1
ATOM 1517 N N . MET B 1 82 ? -11.758 0.921 -0.238 1 88.56 82 MET B N 1
ATOM 1518 C CA . MET B 1 82 ? -10.805 0.638 0.834 1 88.56 82 MET B CA 1
ATOM 1519 C C . MET B 1 82 ? -10.836 1.736 1.892 1 88.56 82 MET B C 1
ATOM 1521 O O . MET B 1 82 ? -10.672 2.916 1.572 1 88.56 82 MET B O 1
ATOM 1525 N N . ARG B 1 83 ? -11.086 1.287 3.172 1 94.25 83 ARG B N 1
ATOM 1526 C CA . ARG B 1 83 ? -11.125 2.195 4.312 1 94.25 83 ARG B CA 1
ATOM 1527 C C . ARG B 1 83 ? -9.867 2.055 5.164 1 94.25 83 ARG B C 1
ATOM 1529 O O . ARG B 1 83 ? -9.406 0.939 5.43 1 94.25 83 ARG B O 1
ATOM 1536 N N . VAL B 1 84 ? -9.375 3.217 5.547 1 96.44 84 VAL B N 1
ATOM 1537 C CA . VAL B 1 84 ? -8.188 3.283 6.387 1 96.44 84 VAL B CA 1
ATOM 1538 C C . VAL B 1 84 ? -8.531 3.928 7.727 1 96.44 84 VAL B C 1
ATOM 1540 O O . VAL B 1 84 ? -9.055 5.043 7.77 1 96.44 84 VAL B O 1
ATOM 1543 N N . THR B 1 85 ? -8.305 3.17 8.789 1 97.06 85 THR B N 1
ATOM 1544 C CA . THR B 1 85 ? -8.562 3.662 10.133 1 97.06 85 THR B CA 1
ATOM 1545 C C . THR B 1 85 ? -7.254 3.943 10.867 1 97.06 85 THR B C 1
ATOM 1547 O O . THR B 1 85 ? -6.363 3.092 10.906 1 97.06 85 THR B O 1
ATOM 1550 N N . LEU B 1 86 ? -7.172 5.117 11.422 1 97.12 86 LEU B N 1
ATOM 1551 C CA . LEU B 1 86 ? -5.996 5.438 12.227 1 97.12 86 LEU B CA 1
ATOM 1552 C C . LEU B 1 86 ? -6.07 4.754 13.586 1 97.12 86 LEU B C 1
ATOM 1554 O O . LEU B 1 86 ? -7.023 4.965 14.344 1 97.12 86 LEU B O 1
ATOM 1558 N N . LEU B 1 87 ? -5.105 3.99 13.883 1 96 87 LEU B N 1
ATOM 1559 C CA . LEU B 1 87 ? -5.105 3.244 15.133 1 96 87 LEU B CA 1
ATOM 1560 C C . LEU B 1 87 ? -4.207 3.918 16.172 1 96 87 LEU B C 1
ATOM 1562 O O . LEU B 1 87 ? -4.512 3.904 17.359 1 96 87 LEU B O 1
ATOM 1566 N N . LYS B 1 88 ? -3.127 4.434 15.805 1 94 88 LYS B N 1
ATOM 1567 C CA . LYS B 1 88 ? -2.178 5.121 16.672 1 94 88 LYS B CA 1
ATOM 1568 C C . LYS B 1 88 ? -1.339 6.125 15.891 1 94 88 LYS B C 1
ATOM 1570 O O . LYS B 1 88 ? -1.097 5.938 14.695 1 94 88 LYS B O 1
ATOM 1575 N N . ARG B 1 89 ? -0.898 7.152 16.531 1 87.81 89 ARG B N 1
ATOM 1576 C CA . ARG B 1 89 ? -0.093 8.188 15.891 1 87.81 89 ARG B CA 1
ATOM 1577 C C . ARG B 1 89 ? 1.386 8.016 16.219 1 87.81 89 ARG B C 1
ATOM 1579 O O . ARG B 1 89 ? 2.23 8.766 15.734 1 87.81 89 ARG B O 1
ATOM 1586 N N . ASP B 1 90 ? 1.729 6.988 17.062 1 72.06 90 ASP B N 1
ATOM 1587 C CA . ASP B 1 90 ? 3.113 6.859 17.5 1 72.06 90 ASP B CA 1
ATOM 1588 C C . ASP B 1 90 ? 4.035 6.535 16.328 1 72.06 90 ASP B C 1
ATOM 1590 O O . ASP B 1 90 ? 3.703 5.707 15.484 1 72.06 90 ASP B O 1
ATOM 1594 N N . ARG B 1 91 ? 4.906 7.492 16 1 57.34 91 ARG B N 1
ATOM 1595 C CA . ARG B 1 91 ? 5.926 7.223 14.992 1 57.34 91 ARG B CA 1
ATOM 1596 C C . ARG B 1 91 ? 6.898 6.148 15.477 1 57.34 91 ARG B C 1
ATOM 1598 O O . ARG B 1 91 ? 7.598 6.34 16.469 1 57.34 91 ARG B O 1
ATOM 1605 N N . HIS B 1 92 ? 6.723 4.934 15.57 1 49.41 92 HIS B N 1
ATOM 1606 C CA . HIS B 1 92 ? 7.66 3.949 16.094 1 49.41 92 HIS B CA 1
ATOM 1607 C C . HIS B 1 92 ? 9.031 4.082 15.438 1 49.41 92 HIS B C 1
ATOM 1609 O O . HIS B 1 92 ? 9.305 3.432 14.43 1 49.41 92 HIS B O 1
ATOM 1615 N N . HIS B 1 93 ? 9.641 5.039 14.883 1 43.81 93 HIS B N 1
ATOM 1616 C CA . HIS B 1 93 ? 11.07 4.801 14.734 1 43.81 93 HIS B CA 1
ATOM 1617 C C . HIS B 1 93 ? 11.633 4.066 15.945 1 43.81 93 HIS B C 1
ATOM 1619 O O . HIS B 1 93 ? 12.727 3.494 15.875 1 43.81 93 HIS B O 1
ATOM 1625 N N . GLU B 1 94 ? 11.227 4.414 17.094 1 41.66 94 GLU B N 1
ATOM 1626 C CA . GLU B 1 94 ? 12.016 4.352 18.312 1 41.66 94 GLU B CA 1
ATOM 1627 C C . GLU B 1 94 ? 12.102 2.92 18.844 1 41.66 94 GLU B C 1
ATOM 1629 O O . GLU B 1 94 ? 12.742 2.666 19.875 1 41.66 94 GLU B O 1
ATOM 1634 N N . VAL B 1 95 ? 11.234 2.109 18.453 1 40.91 95 VAL B N 1
ATOM 1635 C CA . VAL B 1 95 ? 11.398 0.976 19.359 1 40.91 95 VAL B CA 1
ATOM 1636 C C . VAL B 1 95 ? 12.727 0.281 19.094 1 40.91 95 VAL B C 1
ATOM 1638 O O . VAL B 1 95 ? 13.086 -0.679 19.781 1 40.91 95 VAL B O 1
ATOM 1641 N N . PHE B 1 96 ? 13.281 0.381 17.906 1 39.38 96 PHE B N 1
ATOM 1642 C CA . PHE B 1 96 ? 14.453 -0.48 17.812 1 39.38 96 PHE B CA 1
ATOM 1643 C C . PHE B 1 96 ? 15.523 -0.049 18.812 1 39.38 96 PHE B C 1
ATOM 1645 O O . PHE B 1 96 ? 16.594 -0.656 18.891 1 39.38 96 PHE B O 1
ATOM 1652 N N . ASP B 1 97 ? 15.531 1.185 19.156 1 36.53 97 ASP B N 1
ATOM 1653 C CA . ASP B 1 97 ? 16.688 1.502 20 1 36.53 97 ASP B CA 1
ATOM 1654 C C . ASP B 1 97 ? 16.656 0.694 21.297 1 36.53 97 ASP B C 1
ATOM 1656 O O . ASP B 1 97 ? 17.641 0.69 22.047 1 36.53 97 ASP B O 1
ATOM 1660 N N . GLN B 1 98 ? 15.547 0.313 21.75 1 33.59 98 GLN B N 1
ATOM 1661 C CA . GLN B 1 98 ? 15.758 -0.195 23.094 1 33.59 98 GLN B CA 1
ATOM 1662 C C . GLN B 1 98 ? 16.359 -1.596 23.062 1 33.59 98 GLN B C 1
ATOM 1664 O O . GLN B 1 98 ? 16.766 -2.123 24.109 1 33.59 98 GLN B O 1
ATOM 1669 N N . ALA B 1 99 ? 16.297 -2.371 22.031 1 36.12 99 ALA B N 1
ATOM 1670 C CA . ALA B 1 99 ? 16.953 -3.652 22.281 1 36.12 99 ALA B CA 1
ATOM 1671 C C . ALA B 1 99 ? 18.469 -3.479 22.438 1 36.12 99 ALA B C 1
ATOM 1673 O O . ALA B 1 99 ? 19.172 -4.418 22.812 1 36.12 99 ALA B O 1
ATOM 1674 N N . GLY B 1 100 ? 19 -2.473 21.797 1 31.91 100 GLY B N 1
ATOM 1675 C CA . GLY B 1 100 ? 20.422 -2.32 22.078 1 31.91 100 GLY B CA 1
ATOM 1676 C C . GLY B 1 100 ? 20.719 -1.917 23.516 1 31.91 100 GLY B C 1
ATOM 1677 O O . GLY B 1 100 ? 21.875 -1.819 23.906 1 31.91 100 GLY B O 1
ATOM 1678 N N . ALA B 1 101 ? 19.734 -1.234 24.172 1 32.84 101 ALA B N 1
ATOM 1679 C CA . ALA B 1 101 ? 20.219 -0.859 25.5 1 32.84 101 ALA B CA 1
ATOM 1680 C C . ALA B 1 101 ? 20.203 -2.059 26.438 1 32.84 101 ALA B C 1
ATOM 1682 O O . ALA B 1 101 ? 20.594 -1.943 27.609 1 32.84 101 ALA B O 1
ATOM 1683 N N . LEU B 1 102 ? 19.625 -3.189 26.016 1 27.38 102 LEU B N 1
ATOM 1684 C CA . LEU B 1 102 ? 19.953 -4.203 27 1 27.38 102 LEU B CA 1
ATOM 1685 C C . LEU B 1 102 ? 21.312 -4.816 26.719 1 27.38 102 LEU B C 1
ATOM 1687 O O . LEU B 1 102 ? 21.719 -4.934 25.562 1 27.38 102 LEU B O 1
#

Nearest PDB structures (foldseek):
  5h67-assembly1_C  TM=8.293E-01  e=3.130E-03  Bacillus subtilis subsp. subtilis str. 168
  7nw0-assembly1_W  TM=7.885E-01  e=1.932E-02  Homo sapiens
  8s55-assembly1_W  TM=7.842E-01  e=3.618E-02  Homo sapiens
  8cll-assembly1_F  TM=5.660E-01  e=5.272E-02  Homo sapiens
  8clj-assembly1_A  TM=5.168E-01  e=1.269E-01  Homo sapiens

pLDDT: mean 76.33, std 21.96, range [26.34, 97.62]

Radius of gyration: 18.65 Å; Cα contacts (8 Å, |Δi|>4): 260; chains: 2; bounding box: 55×48×61 Å

Solvent-accessible surface area (backbone atoms only — not comparable to full-atom values): 11901 Å² total; per-residue (Å²): 132,75,80,64,65,68,62,54,63,70,56,50,69,71,51,54,64,59,43,32,50,51,56,55,64,72,46,90,49,74,66,41,72,43,39,57,66,68,74,51,57,93,56,52,75,83,46,48,62,50,44,49,53,18,48,35,44,33,18,50,71,53,23,30,44,57,44,81,40,77,38,63,43,96,82,66,47,61,41,69,42,47,36,38,27,32,63,45,83,75,75,71,76,59,64,66,60,55,66,69,71,101,134,78,82,75,72,62,70,58,61,75,57,52,67,73,49,55,65,57,42,32,50,52,57,56,65,72,46,92,49,74,65,42,73,43,37,56,65,67,74,51,58,95,56,54,76,84,46,48,63,49,44,49,53,16,48,33,44,34,19,49,70,52,24,32,44,58,43,80,40,77,38,64,43,100,82,67,47,61,41,68,41,48,36,38,28,33,62,44,82,76,74,72,76,59,65,67,59,56,66,69,72,102

Foldseek 3Di:
DPPPVVVVVVVPPLDLVVLLVLLLVVDDDAFDKDWLCVSCPPHDPSCSVSNVVSVVVCVVVPQKDKDWDFDQPPVRDTDTIIMIGGHDSDPPPPPVVVVVVD/DPPPPPDCVVVPPLDLVVLLVLLLVVDDDAFDKDWLCVSCPPHDPSCSVSNVVSVVVCVVVPQKDKDWDFDQDPVRDTDTIIMIGGHDSDPPPPPVVVVVVD

Sequence (204 aa):
MMPILEEEETRKEFDIHEYGDELLNMFKEVGEVKTIDELMEGRKRYEISRYFLACLMMANTYNVKVEDEVRTDGVGRQLNTMRVTLLKRDRHHEVFDQAGALMMPILEEEETRKEFDIHEYGDELLNMFKEVGEVKTIDELMEGRKRYEISRYFLACLMMANTYNVKVEDEVRTDGVGRQLNTMRVTLLKRDRHHEVFDQAGAL